Protein AF-A0A7X7F570-F1 (afdb_monomer)

Foldseek 3Di:
DDDDDDDDPVVVVVVVVVVVVVVVVVVLLVVQLVVLVVLLVLLVVLVVVVVPDDPPCSQVCCVVPPPDDPVSNVLSVLCNVCVVQCVVVDPDNSPDHSVNSSVSSDDDPPPPPPPVPLPPQPVVLLVQDDFDDQFKKKKFAAPVDPQKIWIWAADPVDGQWIKIKIWGPLVQLVHPPTDIDIDPDTGNDDSSNVSSVQVVVVHRGPDMDMDTHDPDDPPDDDRCNVVVVVVVVVVVPDDDPDDD

Mean predicted aligned error: 17.71 Å

Radius of gyration: 33.64 Å; Cα contacts (8 Å, |Δi|>4): 277; chains: 1; bounding box: 82×51×108 Å

Solvent-accessible surface area (backbone atoms only — not comparable to full-atom values): 14290 Å² total; per-residue (Å²): 140,86,84,81,83,79,88,68,68,73,63,55,51,55,53,51,49,52,51,49,52,55,49,54,52,49,52,51,31,51,51,31,26,50,54,37,52,50,38,26,53,51,8,49,53,50,51,55,55,52,72,74,42,59,90,89,43,51,66,64,48,40,73,76,74,41,99,63,52,76,69,53,52,52,49,22,30,48,47,34,74,44,37,67,61,53,57,71,78,35,101,53,62,40,77,35,44,63,69,52,49,51,55,73,68,46,71,77,72,71,73,80,69,82,69,64,87,66,67,89,51,59,60,70,59,19,67,62,46,70,86,88,43,76,64,33,21,40,35,29,30,33,89,90,44,69,54,43,43,37,37,39,36,47,34,85,91,43,82,75,19,27,35,49,37,38,38,33,41,50,92,37,32,82,42,97,79,23,51,72,52,65,54,95,61,65,40,75,68,50,44,59,55,48,36,43,60,32,47,77,71,75,44,72,57,76,42,71,50,74,43,74,44,66,94,65,77,91,82,69,93,69,61,54,45,71,54,48,55,57,49,55,51,56,66,70,64,61,73,79,85,79,77,133

Nearest PDB structures (foldseek):
  8rt1-assembly2_E  TM=3.722E-01  e=3.425E-01  Bluetongue virus 15
  8rt1-assembly3_I  TM=3.133E-01  e=7.374E-01  Bluetongue virus 15
  8rt1-assembly1_A  TM=3.638E-01  e=3.038E+00  Bluetongue virus 15
  7ohx-assembly1_B  TM=2.010E-01  e=4.592E+00  Saccharomyces cerevisiae S288C

pLDDT: mean 77.77, std 17.63, range [30.58, 97.81]

Structure (mmCIF, N/CA/C/O backbone):
data_AF-A0A7X7F570-F1
#
_entry.id   AF-A0A7X7F570-F1
#
loop_
_atom_site.group_PDB
_atom_site.id
_atom_site.type_symbol
_atom_site.label_atom_id
_atom_site.label_alt_id
_atom_site.label_comp_id
_atom_site.label_asym_id
_atom_site.label_entity_id
_atom_site.label_seq_id
_atom_site.pdbx_PDB_ins_code
_atom_site.Cartn_x
_atom_site.Cartn_y
_atom_site.Cartn_z
_atom_site.occupancy
_atom_site.B_iso_or_equiv
_atom_site.auth_seq_id
_atom_site.auth_comp_id
_atom_site.auth_asym_id
_atom_site.auth_atom_id
_atom_site.pdbx_PDB_model_num
ATOM 1 N N . MET A 1 1 ? -33.032 33.090 71.418 1.00 47.97 1 MET A N 1
ATOM 2 C CA . MET A 1 1 ? -33.047 31.892 70.561 1.00 47.97 1 MET A CA 1
ATOM 3 C C . MET A 1 1 ? -33.266 32.416 69.169 1.00 47.97 1 MET A C 1
ATOM 5 O O . MET A 1 1 ? -34.323 32.978 68.990 1.00 47.97 1 MET A O 1
ATOM 9 N N . ASP A 1 2 ? -32.264 32.353 68.297 1.00 45.22 2 ASP A N 1
ATOM 10 C CA . ASP A 1 2 ? -32.416 32.439 66.837 1.00 45.22 2 ASP A CA 1
ATOM 11 C C . ASP A 1 2 ? -31.060 32.053 66.237 1.00 45.22 2 ASP A C 1
ATOM 13 O O . ASP A 1 2 ? -30.105 32.827 66.241 1.00 45.22 2 ASP A O 1
ATOM 17 N N . CYS A 1 3 ? -30.944 30.784 65.843 1.00 40.53 3 CYS A N 1
ATOM 18 C CA . CYS A 1 3 ? -29.806 30.263 65.098 1.00 40.53 3 CYS A CA 1
ATOM 19 C C . CYS A 1 3 ? -30.262 30.135 63.645 1.00 40.53 3 CYS A C 1
ATOM 21 O O . CYS A 1 3 ? -31.028 29.238 63.298 1.00 40.53 3 CYS A O 1
ATOM 23 N N . THR A 1 4 ? -29.848 31.107 62.839 1.00 48.19 4 THR A N 1
ATOM 24 C CA . THR A 1 4 ? -30.173 31.228 61.420 1.00 48.19 4 THR A CA 1
ATOM 25 C C . THR A 1 4 ? -29.570 30.073 60.622 1.00 48.19 4 THR A C 1
ATOM 27 O O . THR A 1 4 ? -28.377 29.785 60.699 1.00 48.19 4 THR A O 1
ATOM 30 N N . THR A 1 5 ? -30.437 29.435 59.844 1.00 50.66 5 THR A N 1
ATOM 31 C CA . THR A 1 5 ? -30.194 28.390 58.846 1.00 50.66 5 THR A CA 1
ATOM 32 C C . THR A 1 5 ? -29.072 28.735 57.866 1.00 50.66 5 THR A C 1
ATOM 34 O O . THR A 1 5 ? -29.093 29.790 57.234 1.00 50.66 5 THR A O 1
ATOM 37 N N . ILE A 1 6 ? -28.128 27.803 57.707 1.00 53.56 6 ILE A N 1
ATOM 38 C CA . ILE A 1 6 ? -27.042 27.856 56.724 1.00 53.56 6 ILE A CA 1
ATOM 39 C C . ILE A 1 6 ? -27.554 27.372 55.354 1.00 53.56 6 ILE A C 1
ATOM 41 O O . ILE A 1 6 ? -28.222 26.347 55.230 1.00 53.56 6 ILE A O 1
ATOM 45 N N . THR A 1 7 ? -27.215 28.157 54.338 1.00 52.62 7 THR A N 1
ATOM 46 C CA . THR A 1 7 ? -27.476 28.065 52.896 1.00 52.62 7 THR A CA 1
ATOM 47 C C . THR A 1 7 ? -27.282 26.662 52.284 1.00 52.62 7 THR A C 1
ATOM 49 O O . THR A 1 7 ? -26.199 26.092 52.370 1.00 52.62 7 THR A O 1
ATOM 52 N N . THR A 1 8 ? -28.317 26.127 51.611 1.00 58.69 8 THR A N 1
ATOM 53 C CA . THR A 1 8 ? -28.373 24.777 50.975 1.00 58.69 8 THR A CA 1
ATOM 54 C C . THR A 1 8 ? -28.471 24.835 49.429 1.00 58.69 8 THR A C 1
ATOM 56 O O . THR A 1 8 ? -28.817 23.861 48.768 1.00 58.69 8 THR A O 1
ATOM 59 N N . GLU A 1 9 ? -28.168 25.973 48.798 1.00 56.78 9 GLU A N 1
ATOM 60 C CA . GLU A 1 9 ? -28.408 26.148 47.350 1.00 56.78 9 GLU A CA 1
ATOM 61 C C . GLU A 1 9 ? -27.269 25.603 46.460 1.00 56.78 9 GLU A C 1
ATOM 63 O O . GLU A 1 9 ? -27.543 25.026 45.413 1.00 56.78 9 GLU A O 1
ATOM 68 N N . GLY A 1 10 ? -26.003 25.652 46.897 1.00 57.22 10 GLY A N 1
ATOM 69 C CA . GLY A 1 10 ? -24.859 25.155 46.103 1.00 57.22 10 GLY A CA 1
ATOM 70 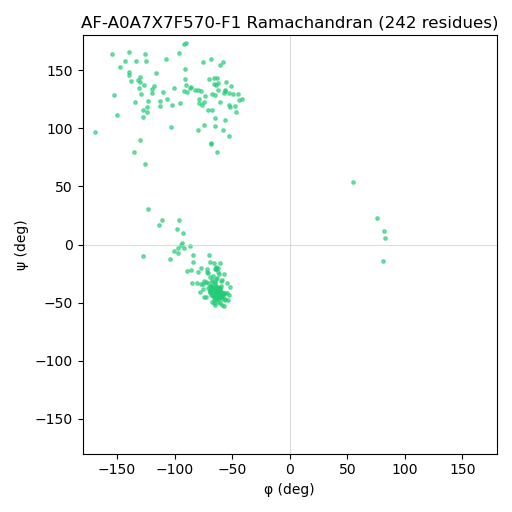C C . GLY A 1 10 ? -24.637 23.632 46.131 1.00 57.22 10 GLY A C 1
ATOM 71 O O . GLY A 1 10 ? -24.058 23.064 45.208 1.00 57.22 10 GLY A O 1
ATOM 72 N N . GLN A 1 11 ? -25.113 22.942 47.172 1.00 57.25 11 GLN A N 1
ATOM 73 C CA . GLN A 1 11 ? -24.951 21.486 47.319 1.00 57.25 11 GLN A CA 1
ATOM 74 C C . GLN A 1 11 ? -25.936 20.713 46.417 1.00 57.25 11 GLN A C 1
ATOM 76 O O . GLN A 1 11 ? -25.612 19.645 45.888 1.00 57.25 11 GLN A O 1
ATOM 81 N N . THR A 1 12 ? -27.140 21.265 46.230 1.00 62.62 12 THR A N 1
ATOM 82 C CA . THR A 1 12 ? -28.216 20.689 45.407 1.00 62.62 12 THR A CA 1
ATOM 83 C C . THR A 1 12 ? -27.871 20.736 43.916 1.00 62.62 12 THR A C 1
ATOM 85 O O . THR A 1 12 ? -28.149 19.781 43.190 1.00 62.62 12 THR A O 1
ATOM 88 N N . ASP A 1 13 ? -27.192 21.798 43.478 1.00 81.56 13 ASP A N 1
ATOM 89 C CA . ASP A 1 13 ? -26.752 21.990 42.092 1.00 81.56 13 ASP A CA 1
ATOM 90 C C . ASP A 1 13 ? -25.668 20.975 41.690 1.00 81.56 13 ASP A C 1
ATOM 92 O O . ASP A 1 13 ? -25.831 20.218 40.732 1.00 81.56 13 ASP A O 1
ATOM 96 N N . LEU A 1 14 ? -24.621 20.822 42.512 1.00 88.06 14 LEU A N 1
ATOM 97 C CA . LEU A 1 14 ? -23.568 19.827 42.269 1.00 88.06 14 LEU A CA 1
ATOM 98 C C . LEU A 1 14 ? -24.086 18.383 42.303 1.00 88.06 14 LEU A C 1
ATOM 100 O O . LEU A 1 14 ? -23.628 17.544 41.528 1.00 88.06 14 LEU A O 1
ATOM 104 N N . THR A 1 15 ? -25.047 18.078 43.178 1.00 87.31 15 THR A N 1
ATOM 105 C CA . THR A 1 15 ? -25.646 16.734 43.258 1.00 87.31 15 THR A CA 1
ATOM 106 C C . THR A 1 15 ? -26.506 16.433 42.028 1.00 87.31 15 THR A C 1
ATOM 108 O O . THR A 1 15 ? -26.452 15.325 41.487 1.00 87.31 15 THR A O 1
ATOM 111 N N . THR A 1 16 ? -27.261 17.424 41.547 1.00 89.19 16 THR A N 1
ATOM 112 C CA . THR A 1 16 ? -28.062 17.314 40.318 1.00 89.19 16 THR A CA 1
ATOM 113 C C . THR A 1 16 ? -27.154 17.127 39.106 1.00 89.19 16 THR A C 1
ATOM 115 O O . THR A 1 16 ? -27.326 16.167 38.352 1.00 89.19 16 THR A O 1
ATOM 118 N N . LEU A 1 17 ? -26.110 17.950 38.990 1.00 89.12 17 LEU A N 1
ATOM 119 C CA . LEU A 1 17 ? -25.115 17.852 37.928 1.00 89.12 17 LEU A CA 1
ATOM 120 C C . LEU A 1 17 ? -24.400 16.492 37.937 1.00 89.12 17 LEU A C 1
ATOM 122 O O . LEU A 1 17 ? -24.235 15.869 36.890 1.00 89.12 17 LEU A O 1
ATOM 126 N N . ALA A 1 18 ? -24.031 15.973 39.112 1.00 90.12 18 ALA A N 1
ATOM 127 C CA . ALA A 1 18 ? -23.433 14.645 39.233 1.00 90.12 18 ALA A CA 1
ATOM 128 C C . ALA A 1 18 ? -24.378 13.528 38.750 1.00 90.12 18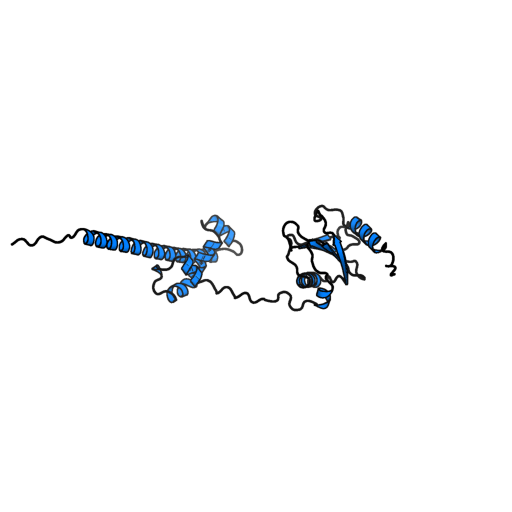 ALA A C 1
ATOM 130 O O . ALA A 1 18 ? -23.929 12.559 38.131 1.00 90.12 18 ALA A O 1
ATOM 131 N N . SER A 1 19 ? -25.684 13.644 39.003 1.00 90.50 19 SER A N 1
ATOM 132 C CA . SER A 1 19 ? -26.682 12.688 38.506 1.00 90.50 19 SER A CA 1
ATOM 133 C C . SER A 1 19 ? -26.770 12.706 36.976 1.00 90.50 19 SER A C 1
ATOM 135 O O . SER A 1 19 ? -26.746 11.646 36.341 1.00 90.50 19 SER A O 1
ATOM 137 N N . GLU A 1 20 ? -26.795 13.899 36.379 1.00 91.88 20 GLU A N 1
ATOM 138 C CA . GLU A 1 20 ? -26.833 14.077 34.926 1.00 91.88 20 GLU A CA 1
ATOM 139 C C . GLU A 1 20 ? -25.555 13.580 34.249 1.00 91.88 20 GLU A C 1
ATOM 141 O O . GLU A 1 20 ? -25.641 12.780 33.319 1.00 91.88 20 GLU A O 1
ATOM 146 N N . ILE A 1 21 ? -24.374 13.936 34.769 1.00 89.31 21 ILE A N 1
ATOM 147 C CA . ILE A 1 21 ? -23.081 13.434 34.274 1.00 89.31 21 ILE A CA 1
ATOM 148 C C . ILE A 1 21 ? -23.077 11.905 34.247 1.00 89.31 21 ILE A C 1
ATOM 150 O O . ILE A 1 21 ? -22.715 11.293 33.242 1.00 89.31 21 ILE A O 1
ATOM 154 N N . ASN A 1 22 ? -23.510 11.270 35.336 1.00 91.38 22 ASN A N 1
ATOM 155 C CA . ASN A 1 22 ? -23.541 9.814 35.417 1.00 91.38 22 ASN A CA 1
ATOM 156 C C . ASN A 1 22 ? -24.577 9.194 34.466 1.00 91.38 22 ASN A C 1
ATOM 158 O O . ASN A 1 22 ? -24.360 8.088 33.968 1.00 91.38 22 ASN A O 1
ATOM 162 N N . ARG A 1 23 ? -25.697 9.878 34.197 1.00 93.50 23 ARG A N 1
ATOM 163 C CA . ARG A 1 23 ? -26.687 9.449 33.197 1.00 93.50 23 ARG A CA 1
ATOM 164 C C . ARG A 1 23 ? -26.091 9.480 31.793 1.00 93.50 23 ARG A C 1
ATOM 166 O O . ARG A 1 23 ? -26.133 8.454 31.116 1.00 93.50 23 ARG A O 1
ATOM 173 N N . GLU A 1 24 ? -25.501 10.603 31.392 1.00 92.12 24 GLU A N 1
ATOM 174 C CA . GLU A 1 24 ? -24.891 10.751 30.066 1.00 92.12 24 GLU A CA 1
ATOM 175 C C . GLU A 1 24 ? -23.702 9.796 29.886 1.00 92.12 24 GLU A C 1
ATOM 177 O O . GLU A 1 24 ? -23.563 9.155 28.846 1.00 92.12 24 GLU A O 1
ATOM 182 N N . HIS A 1 25 ? -22.889 9.601 30.931 1.00 85.31 25 HIS A N 1
ATOM 183 C CA . HIS A 1 25 ? -21.792 8.632 30.918 1.00 85.31 25 HIS A CA 1
ATOM 184 C C . HIS A 1 25 ? -22.280 7.195 30.671 1.00 85.31 25 HIS A C 1
ATOM 186 O O . HIS A 1 25 ? -21.705 6.475 29.847 1.00 85.31 25 HIS A O 1
ATOM 192 N N . ARG A 1 26 ? -23.361 6.769 31.343 1.00 85.56 26 ARG A N 1
ATOM 193 C CA . ARG A 1 26 ? -23.972 5.450 31.108 1.00 85.56 26 ARG A CA 1
ATOM 194 C C . ARG A 1 26 ? -24.532 5.332 29.691 1.00 85.56 26 ARG A C 1
ATOM 196 O O . ARG A 1 26 ? -24.298 4.313 29.049 1.00 85.56 26 ARG A O 1
ATOM 203 N N . ALA A 1 27 ? -25.213 6.364 29.190 1.00 86.94 27 ALA A N 1
ATOM 204 C CA . ALA A 1 27 ? -25.768 6.372 27.836 1.00 86.94 27 ALA A CA 1
ATOM 205 C C . ALA A 1 27 ? -24.674 6.266 26.759 1.00 86.94 27 ALA A C 1
ATOM 207 O O . ALA A 1 27 ? -24.791 5.460 25.833 1.00 86.94 27 ALA A O 1
ATOM 208 N N . ALA A 1 28 ? -23.576 7.012 26.910 1.00 79.69 28 ALA A N 1
ATOM 209 C CA . ALA A 1 28 ? -22.422 6.930 26.017 1.00 79.69 28 ALA A CA 1
ATOM 210 C C . ALA A 1 28 ? -21.785 5.529 26.034 1.00 79.69 28 ALA A C 1
ATOM 212 O O . ALA A 1 28 ? -21.481 4.970 24.980 1.00 79.69 28 ALA A O 1
ATOM 213 N N . THR A 1 29 ? -21.642 4.943 27.226 1.00 81.19 29 THR A N 1
ATOM 214 C CA . THR A 1 29 ? -21.064 3.604 27.425 1.00 81.19 29 THR A CA 1
ATOM 215 C C . THR A 1 29 ? -21.932 2.506 26.798 1.00 81.19 29 THR A C 1
ATOM 217 O O . THR A 1 29 ? -21.418 1.633 26.099 1.00 81.19 29 THR A O 1
ATOM 220 N N . GLU A 1 30 ? -23.255 2.561 26.979 1.00 82.81 30 GLU A N 1
ATOM 221 C CA . GLU A 1 30 ? -24.177 1.581 26.387 1.00 82.81 30 GLU A CA 1
ATOM 222 C C . GLU A 1 30 ? -24.260 1.720 24.861 1.00 82.81 30 GLU A C 1
ATOM 224 O O . GLU A 1 30 ? -24.288 0.723 24.139 1.00 82.81 30 GLU A O 1
ATOM 229 N N . THR A 1 31 ? -24.230 2.954 24.350 1.00 85.25 31 THR A N 1
ATOM 230 C CA . THR A 1 31 ? -24.232 3.211 22.903 1.00 85.25 31 THR A CA 1
ATOM 231 C C . THR A 1 31 ? -22.960 2.675 22.246 1.00 85.25 31 THR A C 1
ATOM 233 O O . THR A 1 31 ? -23.033 2.030 21.200 1.00 85.25 31 THR A O 1
ATOM 236 N N . ALA A 1 32 ? -21.793 2.886 22.866 1.00 80.44 32 ALA A N 1
ATOM 237 C CA . ALA A 1 32 ? -20.524 2.351 22.375 1.00 80.44 32 ALA A CA 1
ATOM 238 C C . ALA A 1 32 ? -20.527 0.814 22.349 1.00 80.44 32 ALA A C 1
ATOM 240 O O . ALA A 1 32 ? -20.166 0.213 21.333 1.00 80.44 32 ALA A O 1
ATOM 241 N N . LYS A 1 33 ? -21.008 0.189 23.432 1.00 82.25 33 LYS A N 1
ATOM 242 C CA . LYS A 1 33 ? -21.185 -1.263 23.522 1.00 82.25 33 LYS A CA 1
ATOM 243 C C . LYS A 1 33 ? -22.089 -1.791 22.405 1.00 82.25 33 LYS A C 1
ATOM 245 O O . LYS A 1 33 ? -21.678 -2.675 21.657 1.00 82.25 33 LYS A O 1
ATOM 250 N N . SER A 1 34 ? -23.276 -1.204 22.258 1.00 87.56 34 SER A N 1
ATOM 251 C CA . SER A 1 34 ? -24.262 -1.595 21.245 1.00 87.56 34 SER A CA 1
ATOM 252 C C . SER A 1 34 ? -23.689 -1.462 19.834 1.00 87.56 34 SER A C 1
ATOM 254 O O . SER A 1 34 ? -23.815 -2.370 19.016 1.00 87.56 34 SER A O 1
ATOM 256 N N . ALA A 1 35 ? -22.984 -0.364 19.544 1.00 88.31 35 ALA A N 1
ATOM 257 C CA . ALA A 1 35 ? -22.340 -0.158 18.250 1.00 88.31 35 ALA A CA 1
ATOM 258 C C . ALA A 1 35 ? -21.302 -1.249 17.932 1.00 88.31 35 ALA A C 1
ATOM 260 O O . ALA A 1 35 ? -21.230 -1.728 16.798 1.00 88.31 35 ALA A O 1
ATOM 261 N N . LEU A 1 36 ? -20.510 -1.665 18.924 1.00 89.62 36 LEU A N 1
ATOM 262 C CA . LEU A 1 36 ? -19.513 -2.718 18.750 1.00 89.62 36 LEU A CA 1
ATOM 263 C C . LEU A 1 36 ? -20.154 -4.109 18.581 1.00 89.62 36 LEU A C 1
ATOM 265 O O . LEU A 1 36 ? -19.699 -4.896 17.750 1.00 89.62 36 LEU A O 1
ATOM 269 N N . GLU A 1 37 ? -21.242 -4.397 19.296 1.00 91.31 37 GLU A N 1
ATOM 270 C CA . GLU A 1 37 ? -22.036 -5.621 19.110 1.00 91.31 37 GLU A CA 1
ATOM 271 C C . GLU A 1 37 ? -22.689 -5.673 17.718 1.00 91.31 37 GLU A C 1
ATOM 273 O O . GLU A 1 37 ? -22.638 -6.707 17.048 1.00 91.31 37 GLU A O 1
ATOM 278 N N . HIS A 1 38 ? -23.216 -4.550 17.221 1.00 94.19 38 HIS A N 1
ATOM 279 C CA . HIS A 1 38 ? -23.719 -4.447 15.849 1.00 94.19 38 HIS A CA 1
ATOM 280 C C . HIS A 1 38 ? -22.614 -4.645 14.806 1.00 94.19 38 HIS A C 1
ATOM 282 O O . HIS A 1 38 ? -22.831 -5.342 13.814 1.00 94.19 38 HIS A O 1
ATOM 288 N N . ALA A 1 39 ? -21.419 -4.093 15.035 1.00 93.50 39 ALA A N 1
ATOM 289 C CA . ALA A 1 39 ? -20.266 -4.301 14.161 1.00 93.50 39 ALA A CA 1
ATOM 290 C C . ALA A 1 39 ? -19.875 -5.787 14.078 1.00 93.50 39 ALA A C 1
ATOM 292 O O . ALA A 1 39 ? -19.659 -6.309 12.982 1.00 93.50 39 ALA A O 1
ATOM 293 N N . ARG A 1 40 ? -19.846 -6.485 15.222 1.00 95.19 40 ARG A N 1
ATOM 294 C CA . ARG A 1 40 ? -19.638 -7.938 15.283 1.00 95.19 40 ARG A CA 1
ATOM 295 C C . ARG A 1 40 ? -20.719 -8.677 14.498 1.00 95.19 40 ARG A C 1
ATOM 297 O O . ARG A 1 40 ? -20.395 -9.479 13.628 1.00 95.19 40 ARG A O 1
ATOM 304 N N . ARG A 1 41 ? -21.997 -8.392 14.765 1.00 97.31 41 ARG A N 1
ATOM 305 C CA . ARG A 1 41 ? -23.111 -9.073 14.094 1.00 97.31 41 ARG A CA 1
ATOM 306 C C . ARG A 1 41 ? -23.084 -8.864 12.580 1.00 97.31 41 ARG A C 1
ATOM 308 O O . ARG A 1 41 ? -23.313 -9.805 11.828 1.00 97.31 41 ARG A O 1
ATOM 315 N N . CYS A 1 42 ? -22.759 -7.654 12.130 1.00 97.00 42 CYS A N 1
ATOM 316 C CA . CYS A 1 42 ? -22.564 -7.359 10.714 1.00 97.00 42 CYS A CA 1
ATOM 317 C C . CYS A 1 42 ? -21.433 -8.212 10.119 1.00 97.00 42 CYS A C 1
ATOM 319 O O . CYS A 1 42 ? -21.602 -8.798 9.055 1.00 97.00 42 CYS A O 1
ATOM 321 N N . GLY A 1 43 ? -20.309 -8.353 10.826 1.00 97.19 43 GLY A N 1
ATOM 322 C CA . GLY A 1 43 ? -19.194 -9.201 10.404 1.00 97.19 43 GLY A CA 1
ATOM 323 C C . GLY A 1 43 ? -19.536 -10.688 10.282 1.00 97.19 43 GLY A C 1
ATOM 324 O O . GLY A 1 43 ? -19.091 -11.330 9.330 1.00 97.19 43 GLY A O 1
ATOM 325 N N . GLU A 1 44 ? -20.344 -11.225 11.202 1.00 97.38 44 GLU A N 1
ATOM 326 C CA . GLU A 1 44 ? -20.862 -12.602 11.132 1.00 97.38 44 GLU A CA 1
ATOM 327 C C . GLU A 1 44 ? -21.701 -12.799 9.858 1.00 97.38 44 GLU A C 1
ATOM 329 O O . GLU A 1 44 ? -21.422 -13.699 9.066 1.00 97.38 44 GLU A O 1
ATOM 334 N N . LEU A 1 45 ? -22.659 -11.898 9.608 1.00 97.81 45 LEU A N 1
ATOM 335 C CA . LEU A 1 45 ? -23.537 -11.945 8.432 1.00 97.81 45 LEU A CA 1
ATOM 336 C C . LEU A 1 45 ? -22.767 -11.766 7.115 1.00 97.81 45 LEU A C 1
ATOM 338 O O . LEU A 1 45 ? -23.035 -12.455 6.135 1.00 97.81 45 LEU A O 1
ATOM 342 N N . LEU A 1 46 ? -21.777 -10.870 7.086 1.00 97.19 46 LEU A N 1
ATOM 343 C CA . LEU A 1 46 ? -20.904 -10.677 5.925 1.00 97.19 46 LEU A CA 1
ATOM 344 C C . LEU A 1 46 ? -20.059 -11.924 5.634 1.00 97.19 46 LEU A C 1
ATOM 346 O O . LEU A 1 46 ? -19.807 -12.236 4.472 1.00 97.19 46 LEU A O 1
ATOM 350 N N . SER A 1 47 ? -19.628 -12.643 6.672 1.00 96.38 47 SER A N 1
ATOM 351 C CA . SER A 1 47 ? -18.868 -13.888 6.518 1.00 96.38 47 SER A CA 1
ATOM 352 C C . SER A 1 47 ? -19.734 -15.011 5.954 1.00 96.38 47 SER A C 1
ATOM 354 O O . SER A 1 47 ? -19.295 -15.719 5.048 1.00 96.38 47 SER A O 1
ATOM 356 N N . GLU A 1 48 ? -20.978 -15.122 6.421 1.00 95.75 48 GLU A N 1
ATOM 357 C CA . GLU A 1 48 ? -21.974 -16.052 5.882 1.00 95.75 48 GLU A CA 1
ATOM 358 C C . GLU A 1 48 ? -22.291 -15.744 4.409 1.00 95.75 48 GLU A C 1
ATOM 360 O O . GLU A 1 48 ? -22.167 -16.620 3.551 1.00 95.75 48 GLU A O 1
ATOM 365 N N . ALA A 1 49 ? -22.585 -14.479 4.086 1.00 94.81 49 ALA A N 1
ATOM 366 C CA . ALA A 1 49 ? -22.847 -14.041 2.714 1.00 94.81 49 ALA A CA 1
ATOM 367 C C . ALA A 1 49 ? -21.660 -14.324 1.777 1.00 94.81 49 ALA A C 1
ATOM 369 O O . ALA A 1 49 ? -21.843 -14.808 0.658 1.00 94.81 49 ALA A O 1
ATOM 370 N N . LYS A 1 50 ? -20.426 -14.082 2.243 1.00 94.19 50 LYS A N 1
ATOM 371 C CA . LYS A 1 50 ? -19.213 -14.382 1.473 1.00 94.19 50 LYS A CA 1
ATOM 372 C C . LYS A 1 50 ? -19.049 -15.878 1.210 1.00 94.19 50 LYS A C 1
ATOM 374 O O . LYS A 1 50 ? -18.606 -16.238 0.123 1.00 94.19 50 LYS A O 1
ATOM 379 N N . GLY A 1 51 ? -19.410 -16.734 2.168 1.00 92.06 51 GLY A N 1
ATOM 380 C CA . GLY A 1 51 ? -19.376 -18.191 2.010 1.00 92.06 51 GLY A CA 1
ATOM 381 C C . GLY A 1 51 ? -20.326 -18.714 0.927 1.00 92.06 51 GLY A C 1
ATOM 382 O O . GLY A 1 51 ? -20.025 -19.719 0.290 1.00 92.06 51 GLY A O 1
ATOM 383 N N . GLY A 1 52 ? -21.433 -18.009 0.675 1.00 89.75 52 GLY A N 1
ATOM 384 C CA . GLY A 1 52 ? -22.378 -18.324 -0.402 1.00 89.75 52 GLY A CA 1
ATOM 385 C C . GLY A 1 52 ? -22.003 -17.765 -1.781 1.00 89.75 52 GLY A C 1
ATOM 386 O O . GLY A 1 52 ? -22.645 -18.109 -2.772 1.00 89.75 52 GLY A O 1
ATOM 387 N N . CYS A 1 53 ? -20.987 -16.901 -1.876 1.00 91.56 53 CYS A N 1
ATOM 388 C CA . CYS A 1 53 ? -20.602 -16.267 -3.136 1.00 91.56 53 CYS A CA 1
ATOM 389 C C . CYS A 1 53 ? -19.634 -17.142 -3.959 1.00 91.56 53 CYS A C 1
ATOM 391 O O . CYS A 1 53 ? -18.632 -17.619 -3.419 1.00 91.56 53 CYS A O 1
ATOM 393 N N . PRO A 1 54 ? -19.837 -17.276 -5.286 1.00 89.75 54 PRO A N 1
ATOM 394 C CA . PRO A 1 54 ? -18.844 -17.864 -6.182 1.00 89.75 54 PRO A CA 1
ATOM 395 C C . PRO A 1 54 ? -17.505 -17.117 -6.151 1.00 89.75 54 PRO A C 1
ATOM 397 O O . PRO A 1 54 ? -17.436 -15.920 -5.845 1.00 89.75 54 PRO A O 1
ATOM 400 N N . HIS A 1 55 ? -16.426 -17.809 -6.528 1.00 82.75 55 HIS A N 1
ATOM 401 C CA . HIS A 1 55 ? -15.107 -17.188 -6.617 1.00 82.75 55 HIS A CA 1
ATOM 402 C C . HIS A 1 55 ? -15.136 -15.975 -7.564 1.00 82.75 55 HIS A C 1
ATOM 404 O O . HIS A 1 55 ? -15.699 -16.039 -8.652 1.00 82.75 55 HIS A O 1
ATOM 410 N N . GLY A 1 56 ? -14.562 -14.851 -7.128 1.00 88.44 56 GLY A N 1
ATOM 411 C CA . GLY A 1 56 ? -14.552 -13.591 -7.883 1.00 88.44 56 GLY A CA 1
ATOM 412 C C . GLY A 1 56 ? -15.832 -12.743 -7.797 1.00 88.44 56 GLY A C 1
ATOM 413 O O . GLY A 1 56 ? -15.770 -11.556 -8.101 1.00 88.44 56 GLY A O 1
ATOM 414 N N . ALA A 1 57 ? -16.962 -13.278 -7.317 1.00 91.88 57 ALA A N 1
ATOM 415 C CA . ALA A 1 57 ? -18.238 -12.546 -7.286 1.00 91.88 57 ALA A CA 1
ATOM 416 C C . ALA A 1 57 ? -18.420 -11.633 -6.055 1.00 91.88 57 ALA A C 1
ATOM 418 O O . ALA A 1 57 ? -19.285 -10.759 -6.047 1.00 91.88 57 ALA A O 1
ATOM 419 N N . TRP A 1 58 ? -17.602 -11.811 -5.013 1.00 93.62 58 TRP A N 1
ATOM 420 C CA . TRP A 1 58 ? -17.779 -11.140 -3.718 1.00 93.62 58 TRP A CA 1
ATOM 421 C C . TRP A 1 58 ? -17.780 -9.605 -3.791 1.00 93.62 58 TRP A C 1
ATOM 423 O O . TRP A 1 58 ? -18.592 -8.960 -3.134 1.00 93.62 58 TRP A O 1
ATOM 433 N N . LEU A 1 59 ? -16.881 -9.005 -4.581 1.00 92.62 59 LEU A N 1
ATOM 434 C CA . LEU A 1 59 ? -16.779 -7.541 -4.657 1.00 92.62 59 LEU A CA 1
ATOM 435 C C . LEU A 1 59 ? -18.002 -6.914 -5.334 1.00 92.62 59 LEU A C 1
ATOM 437 O O . LEU A 1 59 ? -18.541 -5.944 -4.811 1.00 92.62 59 LEU A O 1
ATOM 441 N N . ALA A 1 60 ? -18.471 -7.508 -6.434 1.00 91.12 60 ALA A N 1
ATOM 442 C CA . ALA A 1 60 ? -19.681 -7.060 -7.122 1.00 91.12 60 ALA A CA 1
ATOM 443 C C . ALA A 1 60 ? -20.931 -7.230 -6.241 1.00 91.12 60 ALA A C 1
ATOM 445 O O . ALA A 1 60 ? -21.811 -6.369 -6.220 1.00 91.12 60 ALA A O 1
ATOM 446 N N . TRP A 1 61 ? -20.989 -8.319 -5.463 1.00 95.50 61 TRP A N 1
ATOM 447 C CA . TRP A 1 61 ? -22.066 -8.534 -4.500 1.00 95.50 61 TRP A CA 1
ATOM 448 C C . TRP A 1 61 ? -22.077 -7.457 -3.410 1.00 95.50 61 TRP A C 1
ATOM 450 O O . TRP A 1 61 ? -23.137 -6.901 -3.131 1.00 95.50 61 TRP A O 1
ATOM 460 N N . LEU A 1 62 ? -20.916 -7.122 -2.833 1.00 95.00 62 LEU A N 1
ATOM 461 C CA . LEU A 1 62 ? -20.809 -6.065 -1.822 1.00 95.00 62 LEU A CA 1
ATOM 462 C C . LEU A 1 62 ? -21.291 -4.716 -2.351 1.00 95.00 62 LEU A C 1
ATOM 464 O O . LEU A 1 62 ? -22.077 -4.061 -1.681 1.00 95.00 62 LEU A O 1
ATOM 468 N N . GLU A 1 63 ? -20.857 -4.327 -3.548 1.00 91.38 63 GLU A N 1
ATOM 469 C CA . GLU A 1 63 ? -21.248 -3.053 -4.163 1.00 91.38 63 GLU A CA 1
ATOM 470 C C . GLU A 1 63 ? -22.767 -2.935 -4.362 1.00 91.38 63 GLU A C 1
ATOM 472 O O . GLU A 1 63 ? -23.324 -1.847 -4.255 1.00 91.38 63 GLU A O 1
ATOM 477 N N . SER A 1 64 ? -23.444 -4.062 -4.590 1.00 94.12 64 SER A N 1
ATOM 478 C CA . SER A 1 64 ? -24.892 -4.093 -4.815 1.00 94.12 64 SER A CA 1
ATOM 479 C C . SER A 1 64 ? -25.725 -4.249 -3.534 1.00 94.12 64 SER A C 1
ATOM 481 O O . SER A 1 64 ? -26.908 -3.922 -3.551 1.00 94.12 64 SER A O 1
ATOM 483 N N . ASN A 1 65 ? -25.157 -4.786 -2.444 1.00 94.50 65 ASN A N 1
ATOM 484 C CA . ASN A 1 65 ? -25.930 -5.246 -1.275 1.00 94.50 65 ASN A CA 1
ATOM 485 C C . ASN A 1 65 ? -25.462 -4.679 0.074 1.00 94.50 65 ASN A C 1
ATOM 487 O O . ASN A 1 65 ? -26.136 -4.883 1.083 1.00 94.50 65 ASN A O 1
ATOM 491 N N . PHE A 1 66 ? -24.316 -3.999 0.133 1.00 95.88 66 PHE A N 1
ATOM 492 C CA . PHE A 1 66 ? -23.772 -3.440 1.366 1.00 95.88 66 PHE A CA 1
ATOM 493 C C . PHE A 1 66 ? -23.557 -1.934 1.221 1.00 95.88 66 PHE A C 1
ATOM 495 O O . PHE A 1 66 ? -22.813 -1.480 0.362 1.00 95.88 66 PHE A O 1
ATOM 502 N N . GLU A 1 67 ? -24.171 -1.153 2.109 1.00 95.31 67 GLU A N 1
ATOM 503 C CA . GLU A 1 67 ? -24.086 0.317 2.094 1.00 95.31 67 GLU A CA 1
ATOM 504 C C . GLU A 1 67 ? -22.689 0.850 2.466 1.00 95.31 67 GLU A C 1
ATOM 506 O O . GLU A 1 67 ? -22.375 2.023 2.264 1.00 95.31 67 GLU A O 1
ATOM 511 N N . GLY A 1 68 ? -21.839 -0.001 3.045 1.00 91.75 68 GLY A N 1
ATOM 512 C CA . GLY A 1 68 ? -20.478 0.351 3.418 1.00 91.75 68 GLY A CA 1
ATOM 513 C C . GLY A 1 68 ? -19.447 0.045 2.331 1.00 91.75 68 GLY A C 1
ATOM 514 O O . GLY A 1 68 ? -19.691 -0.624 1.334 1.00 91.75 68 GLY A O 1
ATOM 515 N N . THR A 1 69 ? -18.213 0.492 2.563 1.00 92.62 69 THR A N 1
ATOM 516 C CA . THR A 1 69 ? -17.101 0.187 1.650 1.00 92.62 69 THR A CA 1
ATOM 517 C C . THR A 1 69 ? -16.612 -1.259 1.811 1.00 92.62 69 THR A C 1
ATOM 519 O O . THR A 1 69 ? -16.698 -1.816 2.912 1.00 92.62 69 THR A O 1
ATOM 522 N N . PRO A 1 70 ? -15.957 -1.849 0.791 1.00 91.31 70 PRO A N 1
ATOM 523 C CA . PRO A 1 70 ? -15.314 -3.159 0.924 1.00 91.31 70 PRO A CA 1
ATOM 524 C C . PRO A 1 70 ? -14.322 -3.230 2.093 1.00 91.31 70 PRO A C 1
ATOM 526 O O . PRO A 1 70 ? -14.192 -4.258 2.757 1.00 91.31 70 PRO A O 1
ATOM 529 N N . ARG A 1 71 ? -13.643 -2.115 2.388 1.00 91.50 71 ARG A N 1
ATOM 530 C CA . ARG A 1 71 ? -12.728 -2.001 3.528 1.00 91.50 71 ARG A CA 1
ATOM 531 C C . ARG A 1 71 ? -13.465 -2.080 4.865 1.00 91.50 71 ARG A C 1
ATOM 533 O O . ARG A 1 71 ? -12.965 -2.723 5.783 1.00 91.50 71 ARG A O 1
ATOM 540 N N . LEU A 1 72 ? -14.631 -1.446 4.977 1.00 92.25 72 LEU A N 1
ATOM 541 C CA . LEU A 1 72 ? -15.452 -1.506 6.185 1.00 92.25 72 LEU A CA 1
ATOM 542 C C . LEU A 1 72 ? -16.030 -2.912 6.395 1.00 92.25 72 LEU A C 1
ATOM 544 O O . LEU A 1 72 ? -15.976 -3.424 7.510 1.00 92.25 72 LEU A O 1
ATOM 548 N N . ALA A 1 73 ? -16.476 -3.578 5.324 1.00 93.00 73 ALA A N 1
ATOM 549 C CA . ALA A 1 73 ? -16.926 -4.969 5.389 1.00 93.00 73 ALA A CA 1
ATOM 550 C C . ALA A 1 73 ? -15.829 -5.886 5.961 1.00 93.00 73 ALA A C 1
ATOM 552 O O . ALA A 1 73 ? -16.061 -6.630 6.911 1.00 93.00 73 ALA A O 1
ATOM 553 N N . GLN A 1 74 ? -14.595 -5.763 5.457 1.00 93.19 74 GLN A N 1
ATOM 554 C CA . GLN A 1 74 ? -13.442 -6.507 5.981 1.00 93.19 74 GLN A CA 1
ATOM 555 C C . GLN A 1 74 ? -13.158 -6.204 7.460 1.00 93.19 74 GLN A C 1
ATOM 557 O O . GLN A 1 74 ? -12.763 -7.097 8.206 1.00 93.19 74 GLN A O 1
ATOM 562 N N . GLN A 1 75 ? -13.338 -4.953 7.891 1.00 94.31 75 GLN A N 1
ATOM 563 C CA . GLN A 1 75 ? -13.165 -4.556 9.289 1.00 94.31 75 GLN A CA 1
ATOM 564 C C . GLN A 1 75 ? -14.218 -5.195 10.200 1.00 94.31 75 GLN A C 1
ATOM 566 O O . GLN A 1 75 ? -13.851 -5.728 11.244 1.00 94.31 75 GLN A O 1
ATOM 571 N N . TYR A 1 76 ? -15.492 -5.201 9.800 1.00 96.38 76 TYR A N 1
ATOM 572 C CA . TYR A 1 76 ? -16.549 -5.889 10.546 1.00 96.38 76 TYR A CA 1
ATOM 573 C C . TYR A 1 76 ? -16.308 -7.392 10.625 1.00 96.38 76 TYR A C 1
ATOM 575 O O . TYR A 1 76 ? -16.336 -7.953 11.719 1.00 96.38 76 TYR A O 1
ATOM 583 N N . MET A 1 77 ? -15.979 -8.034 9.502 1.00 95.62 77 MET A N 1
ATOM 584 C CA . 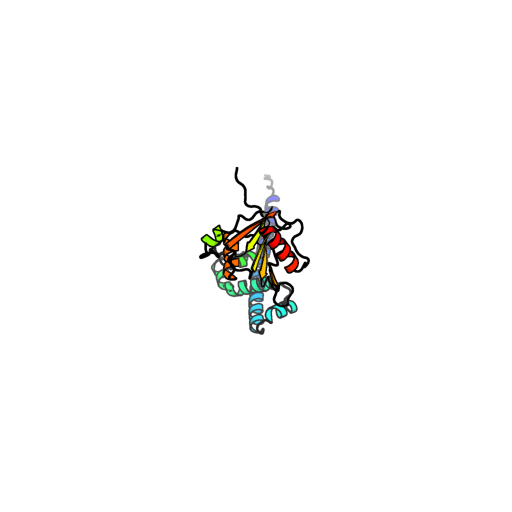MET A 1 77 ? -15.639 -9.460 9.477 1.00 95.62 77 MET A CA 1
ATOM 585 C C . MET A 1 77 ? -14.471 -9.783 10.417 1.00 95.62 77 MET A C 1
ATOM 587 O O . MET A 1 77 ? -14.542 -10.755 11.158 1.00 95.62 77 MET A O 1
ATOM 591 N N . ARG A 1 78 ? -13.428 -8.941 10.459 1.00 94.00 78 ARG A N 1
ATOM 592 C CA . ARG A 1 78 ? -12.303 -9.112 11.395 1.00 94.00 78 ARG A CA 1
ATOM 593 C C . ARG A 1 78 ? -12.730 -8.993 12.857 1.00 94.00 78 ARG A C 1
ATOM 595 O O . ARG A 1 78 ? -12.250 -9.759 13.683 1.00 94.00 78 ARG A O 1
ATOM 602 N N . VAL A 1 79 ? -13.593 -8.029 13.185 1.00 93.06 79 VAL A N 1
ATOM 603 C CA . VAL A 1 79 ? -14.118 -7.871 14.552 1.00 93.06 79 VAL A CA 1
ATOM 604 C C . VAL A 1 79 ? -14.924 -9.098 14.971 1.00 93.06 79 VAL A C 1
ATOM 606 O O . VAL A 1 79 ? -14.795 -9.530 16.112 1.00 93.06 79 VAL A O 1
ATOM 609 N N . ALA A 1 80 ? -15.717 -9.673 14.065 1.00 95.06 80 ALA A N 1
ATOM 610 C CA . ALA A 1 80 ? -16.453 -10.906 14.325 1.00 95.06 80 ALA A CA 1
ATOM 611 C C . ALA A 1 80 ? -15.520 -12.109 14.534 1.00 95.06 80 ALA A C 1
ATOM 613 O O . ALA A 1 80 ? -15.634 -12.806 15.538 1.00 95.06 80 ALA A O 1
ATOM 614 N N . ASP A 1 81 ? -14.571 -12.306 13.619 1.00 93.31 81 ASP A N 1
ATOM 615 C CA . ASP A 1 81 ? -13.608 -13.411 13.638 1.00 93.31 81 ASP A CA 1
ATOM 616 C C . ASP A 1 81 ? -12.733 -13.398 14.903 1.00 93.31 81 ASP A C 1
ATOM 618 O O . ASP A 1 81 ? -12.596 -14.403 15.598 1.00 93.31 81 ASP A O 1
ATOM 622 N N . ARG A 1 82 ? -12.220 -12.220 15.275 1.00 92.19 82 ARG A N 1
ATOM 623 C CA . ARG A 1 82 ? -11.350 -12.030 16.447 1.00 92.19 82 ARG A CA 1
ATOM 624 C C . ARG A 1 82 ? -12.095 -11.559 17.696 1.00 92.19 82 ARG A C 1
ATOM 626 O O . ARG A 1 82 ? -11.491 -11.008 18.618 1.00 92.19 82 ARG A O 1
ATOM 633 N N . TRP A 1 83 ? -13.408 -11.776 17.764 1.00 91.12 83 TRP A N 1
ATOM 634 C CA . TRP A 1 83 ? -14.211 -11.395 18.927 1.00 91.12 83 TRP A CA 1
ATOM 635 C C . TRP A 1 83 ? -13.693 -11.969 20.261 1.00 91.12 83 TRP A C 1
ATOM 637 O O . TRP A 1 83 ? -13.634 -11.213 21.237 1.00 91.12 83 TRP A O 1
ATOM 647 N N . PRO A 1 84 ? -13.244 -13.243 20.336 1.00 87.06 84 PRO A N 1
ATOM 648 C CA . PRO A 1 84 ? -12.679 -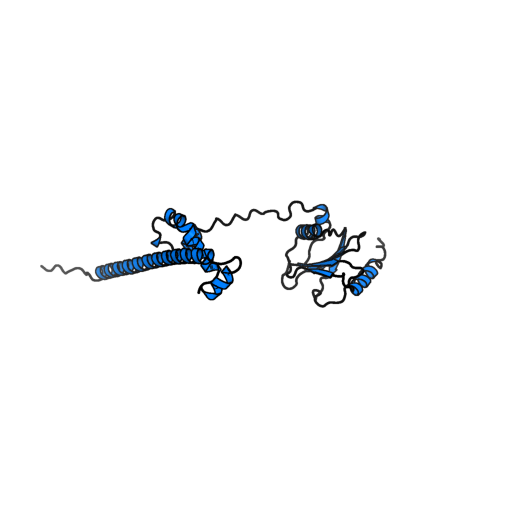13.788 21.570 1.00 87.06 84 PRO A CA 1
ATOM 649 C C . PRO A 1 84 ? -11.495 -12.965 22.099 1.00 87.06 84 PRO A C 1
ATOM 651 O O . PRO A 1 84 ? -11.445 -12.665 23.291 1.00 87.06 84 PRO A O 1
ATOM 654 N N . GLU A 1 85 ? -10.596 -12.510 21.219 1.00 85.12 85 GLU A N 1
ATOM 655 C CA . GLU A 1 85 ? -9.429 -11.691 21.582 1.00 85.12 85 GLU A CA 1
ATOM 656 C C . GLU A 1 85 ? -9.830 -10.315 22.132 1.00 85.12 85 GLU A C 1
ATOM 658 O O . GLU A 1 85 ? -9.235 -9.830 23.098 1.00 85.12 85 GLU A O 1
ATOM 663 N N . ILE A 1 86 ? -10.861 -9.696 21.547 1.00 82.81 86 ILE A N 1
ATOM 664 C CA . ILE A 1 86 ? -11.398 -8.402 21.993 1.00 82.81 86 ILE A CA 1
ATOM 665 C C . ILE A 1 86 ? -11.972 -8.527 23.411 1.00 82.81 86 ILE A C 1
ATOM 667 O O . ILE A 1 86 ? -11.709 -7.679 24.269 1.00 82.81 86 ILE A O 1
ATOM 671 N N . THR A 1 87 ? -12.728 -9.601 23.667 1.00 81.75 87 THR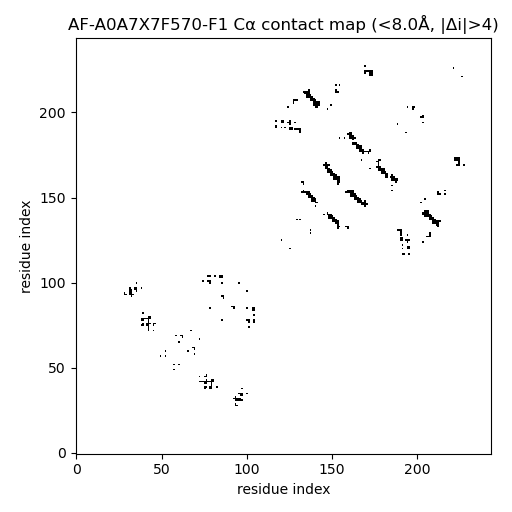 A N 1
ATOM 672 C CA . THR A 1 87 ? -13.346 -9.854 24.978 1.00 81.75 87 THR A CA 1
ATOM 673 C C . THR A 1 87 ? -12.348 -10.288 26.051 1.00 81.75 87 THR A C 1
ATOM 675 O O . THR A 1 87 ? -12.527 -9.937 27.213 1.00 81.75 87 THR A O 1
ATOM 678 N N . ALA A 1 88 ? -11.280 -11.002 25.684 1.00 76.31 88 ALA A N 1
ATOM 679 C CA . ALA A 1 88 ? -10.279 -11.491 26.631 1.00 76.31 88 ALA A CA 1
ATOM 680 C C . ALA A 1 88 ? -9.334 -10.386 27.135 1.00 76.31 88 ALA A C 1
ATOM 682 O O . ALA A 1 88 ? -8.920 -10.404 28.293 1.00 76.31 88 ALA A O 1
ATOM 683 N N . ASN A 1 89 ? -9.004 -9.407 26.286 1.00 62.62 89 ASN A N 1
ATOM 684 C CA . ASN A 1 89 ? -8.045 -8.346 26.615 1.00 62.62 89 ASN A CA 1
ATOM 685 C C . ASN A 1 89 ? -8.659 -7.137 27.339 1.00 62.62 89 ASN A C 1
ATOM 687 O O . ASN A 1 89 ? -7.935 -6.207 27.696 1.00 62.62 89 ASN A O 1
ATOM 691 N N . THR A 1 90 ? -9.975 -7.131 27.577 1.00 60.31 90 THR A N 1
ATOM 692 C CA . THR A 1 90 ? -10.671 -5.937 28.068 1.00 60.31 90 THR A CA 1
ATOM 693 C C . THR A 1 90 ? -11.630 -6.263 29.202 1.00 60.31 90 THR A C 1
ATOM 695 O O . THR A 1 90 ? -12.571 -7.027 29.027 1.00 60.31 90 THR A O 1
ATOM 698 N N . LYS A 1 91 ? -11.442 -5.623 30.367 1.00 59.69 91 LYS A N 1
ATOM 699 C CA . LYS A 1 91 ? -12.304 -5.826 31.549 1.00 59.69 91 LYS A CA 1
ATOM 700 C C . LYS A 1 91 ? -13.773 -5.446 31.301 1.00 59.69 91 LYS A C 1
ATOM 702 O O . LYS A 1 91 ? -14.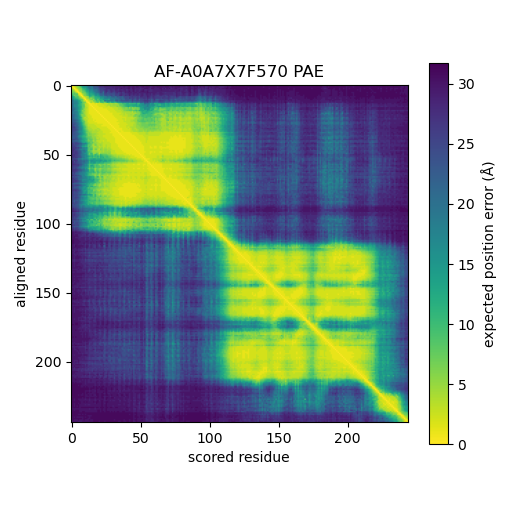644 -6.007 31.951 1.00 59.69 91 LYS A O 1
ATOM 707 N N . HIS A 1 92 ? -14.047 -4.547 30.348 1.00 62.59 92 HIS A N 1
ATOM 708 C CA . HIS A 1 92 ? -15.398 -4.189 29.904 1.00 62.59 92 HIS A CA 1
ATOM 709 C C . HIS A 1 92 ? -15.406 -3.774 28.422 1.00 62.59 92 HIS A C 1
ATOM 711 O O . HIS A 1 92 ? -14.908 -2.709 28.064 1.00 62.59 92 HIS A O 1
ATOM 717 N N . VAL A 1 93 ? -16.025 -4.590 27.564 1.00 61.38 93 VAL A N 1
ATOM 718 C CA . VAL A 1 93 ? -16.215 -4.315 26.121 1.00 61.38 93 VAL A CA 1
ATOM 719 C C . VAL A 1 93 ? -16.954 -2.991 25.877 1.00 61.38 93 VAL A C 1
ATOM 721 O O . VAL A 1 93 ? -16.753 -2.344 24.856 1.00 61.38 93 VAL A O 1
ATOM 724 N N . SER A 1 94 ? -17.753 -2.539 26.845 1.00 62.00 94 SER A N 1
ATOM 725 C CA . SER A 1 94 ? -18.506 -1.285 26.789 1.00 62.00 94 SER A CA 1
ATOM 726 C C . SER A 1 94 ? -17.652 -0.015 26.777 1.00 62.00 94 SER A C 1
ATOM 728 O O . SER A 1 94 ? -18.158 1.049 26.438 1.00 62.00 94 SER A O 1
ATOM 730 N N . HIS A 1 95 ? -16.367 -0.105 27.130 1.00 66.50 95 HIS A N 1
ATOM 731 C CA . HIS A 1 95 ? -15.434 1.020 27.019 1.00 66.50 95 HIS A CA 1
ATOM 732 C C . HIS A 1 95 ? -14.645 1.021 25.706 1.00 66.50 95 HIS A C 1
ATOM 734 O O . HIS A 1 95 ? -13.834 1.918 25.506 1.00 66.50 95 HIS A O 1
ATOM 740 N N . LEU A 1 96 ? -14.865 0.043 24.819 1.00 76.62 96 LEU A N 1
ATOM 741 C CA . LEU A 1 96 ? -14.205 0.002 23.520 1.00 76.62 96 LEU A CA 1
ATOM 742 C C . LEU A 1 96 ? -15.084 0.628 22.449 1.00 76.62 96 LEU A C 1
ATOM 744 O O . LEU A 1 96 ? -16.168 0.148 22.123 1.00 76.62 96 LEU A O 1
ATOM 748 N N . SER A 1 97 ? -14.548 1.652 21.808 1.00 80.50 97 SER A N 1
ATOM 749 C CA . SER A 1 97 ? -15.009 2.075 20.499 1.00 80.50 97 SER A CA 1
ATOM 750 C C . SER A 1 97 ? -14.663 1.031 19.432 1.00 80.50 97 SER A C 1
ATOM 752 O O . SER A 1 97 ? -13.707 0.256 19.545 1.00 80.50 97 SER A O 1
ATOM 754 N N . PHE A 1 98 ? -15.381 1.081 18.308 1.00 81.06 98 PHE A N 1
ATOM 755 C CA . PHE A 1 98 ? -15.062 0.280 17.124 1.00 81.06 98 PHE A CA 1
ATOM 756 C C . PHE A 1 98 ? -13.596 0.434 16.673 1.00 81.06 98 PHE A C 1
ATOM 758 O O . PHE A 1 98 ? -12.956 -0.537 16.273 1.00 81.06 98 PHE A O 1
ATOM 765 N N . ARG A 1 99 ? -13.019 1.639 16.787 1.00 81.62 99 ARG A N 1
ATOM 766 C CA . ARG A 1 99 ? -11.607 1.886 16.443 1.00 81.62 99 ARG A CA 1
ATOM 767 C C . ARG A 1 99 ? -10.638 1.186 17.393 1.00 81.62 99 ARG A C 1
ATOM 769 O O . ARG A 1 99 ? -9.612 0.688 16.937 1.00 81.62 99 ARG A O 1
ATOM 776 N N . GLU A 1 100 ? -10.944 1.144 18.685 1.00 81.88 100 GLU A N 1
ATOM 777 C CA . GLU A 1 100 ? -10.115 0.447 19.675 1.00 81.88 100 GLU A CA 1
ATOM 778 C C . GLU A 1 100 ? -10.188 -1.067 19.486 1.00 81.88 100 GLU A C 1
ATOM 780 O O . GLU A 1 100 ? -9.149 -1.724 19.479 1.00 81.88 100 GLU A O 1
ATOM 785 N N . ALA A 1 101 ? -11.375 -1.608 19.197 1.00 79.88 101 ALA A N 1
ATOM 786 C CA . ALA A 1 101 ? -11.536 -3.013 18.822 1.00 79.88 101 ALA A CA 1
ATOM 787 C C . ALA A 1 101 ? -10.710 -3.382 17.572 1.00 79.88 101 ALA A C 1
ATOM 789 O O . ALA A 1 101 ? -10.026 -4.408 17.542 1.00 79.88 101 ALA A O 1
ATOM 790 N N . LEU A 1 102 ? -10.683 -2.515 16.554 1.00 82.38 102 LEU A N 1
ATOM 791 C CA . LEU A 1 102 ? -9.820 -2.705 15.381 1.00 82.38 102 LEU A CA 1
ATOM 792 C C . LEU A 1 102 ? -8.326 -2.651 15.710 1.00 82.38 102 LEU A C 1
ATOM 794 O O . LEU A 1 102 ? -7.530 -3.283 15.021 1.00 82.38 102 LEU A O 1
ATOM 798 N N . ARG A 1 103 ? -7.935 -1.895 16.738 1.00 83.38 103 ARG A N 1
ATOM 799 C CA . ARG A 1 103 ? -6.541 -1.798 17.177 1.00 83.38 103 ARG A CA 1
ATOM 800 C C . ARG A 1 103 ? -6.100 -3.046 17.936 1.00 83.38 103 ARG A C 1
ATOM 802 O O . ARG A 1 103 ? -4.979 -3.488 17.724 1.00 83.38 103 ARG A O 1
ATOM 809 N N . LEU A 1 104 ? -6.974 -3.620 18.764 1.00 81.44 104 LEU A N 1
ATOM 810 C CA . LEU A 1 104 ? -6.719 -4.884 19.468 1.00 81.44 104 LEU A CA 1
ATOM 811 C C . LEU A 1 104 ? -6.589 -6.069 18.503 1.00 81.44 104 LEU A C 1
ATOM 813 O O . LEU A 1 104 ? -5.812 -6.980 18.751 1.00 81.44 104 LEU A O 1
ATOM 817 N N . THR A 1 105 ? -7.319 -6.027 17.388 1.00 81.25 105 THR A N 1
ATOM 818 C CA . THR A 1 105 ? -7.291 -7.061 16.341 1.00 81.25 105 THR A CA 1
ATOM 819 C C . THR A 1 105 ? -6.278 -6.786 15.233 1.00 81.25 105 THR A C 1
ATOM 821 O O . THR A 1 105 ? -6.148 -7.585 14.305 1.00 81.25 105 THR A O 1
ATOM 824 N N . ALA A 1 106 ? -5.576 -5.653 15.273 1.00 79.44 106 ALA A N 1
ATOM 825 C CA . ALA A 1 106 ? -4.509 -5.383 14.328 1.00 79.44 106 ALA A CA 1
ATOM 826 C C . ALA A 1 106 ? -3.298 -6.235 14.709 1.00 79.44 106 ALA A C 1
ATOM 828 O O . ALA A 1 106 ? -2.771 -6.114 15.812 1.00 79.44 106 ALA A O 1
ATOM 829 N N . GLU A 1 107 ? -2.822 -7.066 13.782 1.00 62.25 107 GLU A N 1
ATOM 830 C CA . GLU A 1 107 ? -1.489 -7.646 13.930 1.00 62.25 107 GLU A CA 1
ATOM 831 C C . GLU A 1 107 ? -0.476 -6.510 14.112 1.00 62.25 107 GLU A C 1
ATOM 833 O O . GLU A 1 107 ? -0.613 -5.467 13.450 1.00 62.25 107 GLU A O 1
ATOM 838 N N . PRO A 1 108 ? 0.523 -6.665 15.004 1.00 55.81 108 PRO A N 1
ATOM 839 C CA . PRO A 1 108 ? 1.600 -5.698 15.095 1.00 55.81 108 PRO A CA 1
ATOM 840 C C . PRO A 1 108 ? 2.155 -5.530 13.687 1.00 55.81 108 PRO A C 1
ATOM 842 O O . PRO A 1 108 ? 2.604 -6.504 13.083 1.00 55.81 108 PRO A O 1
ATOM 845 N N . LYS A 1 109 ? 2.061 -4.305 13.146 1.00 52.03 109 LYS A N 1
ATOM 846 C CA . LYS A 1 109 ? 2.673 -3.951 11.862 1.00 52.03 109 LYS A CA 1
ATOM 847 C C . LYS A 1 109 ? 4.090 -4.509 11.940 1.00 52.03 109 LYS A C 1
ATOM 849 O O . LYS A 1 109 ? 4.810 -4.032 12.822 1.00 52.03 109 LYS A O 1
ATOM 854 N N . PRO A 1 110 ? 4.467 -5.519 11.128 1.00 51.53 110 PRO A N 1
ATOM 855 C CA . PRO A 1 110 ? 5.792 -6.097 11.238 1.00 51.53 110 PRO A CA 1
ATOM 856 C C . PRO A 1 110 ? 6.749 -4.920 11.161 1.00 51.53 110 PRO A C 1
ATOM 858 O O . PRO A 1 110 ? 6.662 -4.117 10.222 1.00 51.53 110 PRO A O 1
ATOM 861 N N . ALA A 1 111 ? 7.542 -4.735 12.226 1.00 54.56 111 ALA A N 1
ATOM 862 C CA . ALA A 1 111 ? 8.601 -3.739 12.234 1.00 54.56 111 ALA A CA 1
ATOM 863 C C . ALA A 1 111 ? 9.321 -3.964 10.921 1.00 54.56 111 ALA A C 1
ATOM 865 O O . ALA A 1 111 ? 9.693 -5.111 10.674 1.00 54.56 111 ALA A O 1
ATOM 866 N N . ALA A 1 112 ? 9.337 -2.944 10.054 1.00 54.88 112 ALA A N 1
ATOM 867 C CA . ALA A 1 112 ? 9.764 -3.074 8.674 1.00 54.88 112 ALA A CA 1
ATOM 868 C C . ALA A 1 112 ? 11.145 -3.718 8.686 1.00 54.88 112 ALA A C 1
ATOM 870 O O . ALA A 1 112 ? 12.155 -3.054 8.893 1.00 54.88 112 ALA A O 1
ATOM 871 N N . THR A 1 113 ? 11.176 -5.042 8.568 1.00 49.94 113 THR A N 1
ATOM 872 C CA . THR A 1 113 ? 12.406 -5.778 8.424 1.00 49.94 113 THR A CA 1
ATOM 873 C C . THR A 1 113 ? 12.825 -5.307 7.058 1.00 49.94 113 THR A C 1
ATOM 875 O O . THR A 1 113 ? 12.044 -5.458 6.112 1.00 49.94 113 THR A O 1
ATOM 878 N N . THR A 1 114 ? 13.954 -4.608 6.971 1.00 53.62 114 THR A N 1
ATOM 879 C CA . THR A 1 114 ? 14.526 -4.196 5.695 1.00 53.62 114 THR A CA 1
ATOM 880 C C . THR A 1 114 ? 14.876 -5.483 4.969 1.00 53.62 114 THR A C 1
ATOM 882 O O . THR A 1 114 ? 15.987 -5.992 5.050 1.00 53.62 114 THR A O 1
ATOM 885 N N . ARG A 1 115 ? 13.864 -6.102 4.366 1.00 59.88 115 ARG A N 1
ATOM 886 C CA . ARG A 1 115 ? 14.002 -7.254 3.511 1.00 59.88 115 ARG A CA 1
ATOM 887 C C . ARG A 1 115 ? 14.793 -6.681 2.357 1.00 59.88 115 ARG A C 1
ATOM 889 O O . ARG A 1 115 ? 14.297 -5.794 1.663 1.00 59.88 115 ARG A O 1
ATOM 896 N N . ASP A 1 116 ? 16.055 -7.070 2.256 1.00 73.06 116 ASP A N 1
ATOM 897 C CA . ASP A 1 116 ? 16.891 -6.639 1.151 1.00 73.06 116 ASP A CA 1
ATOM 898 C C . ASP A 1 116 ? 16.345 -7.315 -0.110 1.00 73.06 116 ASP A C 1
ATOM 900 O O . ASP A 1 116 ? 16.720 -8.429 -0.465 1.00 73.06 116 ASP A O 1
ATOM 904 N N . TYR A 1 117 ? 15.361 -6.667 -0.739 1.00 68.62 117 TYR A N 1
ATOM 905 C CA . TYR A 1 117 ? 14.721 -7.133 -1.970 1.00 68.62 117 TYR A CA 1
ATOM 906 C C . TYR A 1 117 ? 15.726 -7.259 -3.124 1.00 68.62 117 TYR A C 1
ATOM 908 O O . TYR A 1 117 ? 15.425 -7.920 -4.116 1.00 68.62 117 TYR A O 1
ATOM 916 N N . PHE A 1 118 ? 16.906 -6.653 -2.971 1.00 76.38 118 PHE A N 1
ATOM 917 C CA . PHE A 1 118 ? 18.002 -6.623 -3.930 1.00 76.38 118 PHE A CA 1
ATOM 918 C C . PHE A 1 118 ? 19.208 -7.435 -3.433 1.00 76.38 118 PHE A C 1
ATOM 920 O O . PHE A 1 118 ? 20.336 -7.200 -3.874 1.00 76.38 118 PHE A O 1
ATOM 927 N N . ALA A 1 119 ? 19.003 -8.366 -2.494 1.00 76.69 119 ALA A N 1
ATOM 928 C CA . ALA A 1 119 ? 20.023 -9.330 -2.099 1.00 76.69 119 ALA A CA 1
ATOM 929 C C . ALA A 1 119 ? 20.403 -10.215 -3.299 1.00 76.69 119 ALA A C 1
ATOM 931 O O . ALA A 1 119 ? 19.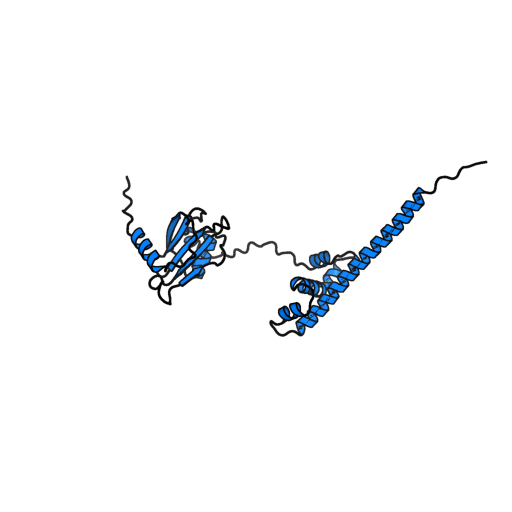526 -10.724 -4.000 1.00 76.69 119 ALA A O 1
ATOM 932 N N . GLY A 1 120 ? 21.708 -10.401 -3.522 1.00 80.31 120 GLY A N 1
ATOM 933 C CA . GLY A 1 120 ? 22.237 -11.210 -4.627 1.00 80.31 120 GLY A CA 1
ATOM 934 C C . GLY A 1 120 ? 22.299 -10.498 -5.979 1.00 80.31 120 GLY A C 1
ATOM 935 O O . GLY A 1 120 ? 22.509 -11.161 -6.989 1.00 80.31 120 GLY A O 1
ATOM 936 N N . VAL A 1 121 ? 22.113 -9.176 -6.013 1.00 87.94 121 VAL A N 1
ATOM 937 C CA . VAL A 1 121 ? 22.458 -8.393 -7.203 1.00 87.94 121 VAL A CA 1
ATOM 938 C C . VAL A 1 121 ? 23.960 -8.481 -7.466 1.00 87.94 121 VAL A C 1
ATOM 940 O O . VAL A 1 121 ? 24.768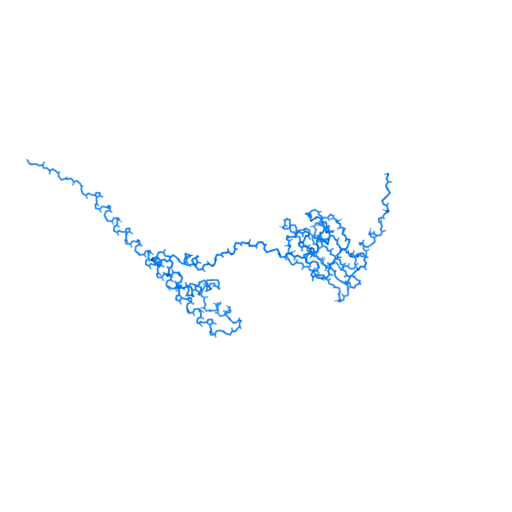 -8.507 -6.539 1.00 87.94 121 VAL A O 1
ATOM 943 N N . ASP A 1 122 ? 24.308 -8.532 -8.742 1.00 90.06 122 ASP A N 1
ATOM 944 C CA . ASP A 1 122 ? 25.677 -8.425 -9.222 1.00 90.06 122 ASP A CA 1
ATOM 945 C C . ASP A 1 122 ? 26.215 -7.017 -8.904 1.00 90.06 122 ASP A C 1
ATOM 947 O O . ASP A 1 122 ? 25.826 -6.028 -9.532 1.00 90.06 122 ASP A O 1
ATOM 951 N N . GLU A 1 123 ? 27.035 -6.912 -7.855 1.00 90.00 123 GLU A N 1
ATOM 952 C CA . GLU A 1 123 ? 27.569 -5.630 -7.376 1.00 90.00 123 GLU A CA 1
ATOM 953 C C . GLU A 1 123 ? 28.583 -5.031 -8.362 1.00 90.00 123 GLU A C 1
ATOM 955 O O . GLU A 1 123 ? 28.676 -3.807 -8.464 1.00 90.00 123 GLU A O 1
ATOM 960 N N . ASP A 1 124 ? 29.277 -5.864 -9.146 1.00 91.88 124 ASP A N 1
ATOM 961 C CA . ASP A 1 124 ? 30.169 -5.388 -10.205 1.00 91.88 124 ASP A CA 1
ATOM 962 C C . ASP A 1 124 ? 29.345 -4.713 -11.305 1.00 91.88 124 ASP A C 1
ATOM 964 O O . ASP A 1 124 ? 29.662 -3.603 -11.736 1.00 91.88 124 ASP A O 1
ATOM 968 N N . PHE A 1 125 ? 28.217 -5.316 -11.694 1.00 92.19 125 PHE A N 1
ATOM 969 C CA . PHE A 1 125 ? 27.285 -4.674 -12.618 1.00 92.19 125 PHE A CA 1
ATOM 970 C C . PHE A 1 125 ? 26.676 -3.392 -12.033 1.00 92.19 125 PHE A C 1
ATOM 972 O O . PHE A 1 125 ? 26.613 -2.371 -12.719 1.00 92.19 125 PHE A O 1
ATOM 979 N N . ALA A 1 126 ? 26.265 -3.399 -10.762 1.00 91.75 126 ALA A N 1
ATOM 980 C CA . ALA A 1 126 ? 25.738 -2.203 -10.105 1.00 91.75 126 ALA A CA 1
ATOM 981 C C . ALA A 1 126 ? 26.754 -1.050 -10.071 1.00 91.75 126 ALA A C 1
ATOM 983 O O . ALA A 1 126 ? 26.357 0.105 -10.234 1.00 91.75 126 ALA A O 1
ATOM 984 N N . ALA A 1 127 ? 28.044 -1.354 -9.910 1.00 92.12 127 ALA A N 1
ATOM 985 C CA . ALA A 1 127 ? 29.124 -0.373 -9.912 1.00 92.12 127 ALA A CA 1
ATOM 986 C C . ALA A 1 127 ? 29.403 0.237 -11.299 1.00 92.12 127 ALA A C 1
ATOM 988 O O . ALA A 1 127 ? 29.905 1.359 -11.376 1.00 92.12 127 ALA A O 1
ATOM 989 N N . LEU A 1 128 ? 29.056 -0.457 -12.391 1.00 92.00 128 LEU A N 1
ATOM 990 C CA . LEU A 1 128 ? 29.173 0.082 -13.754 1.00 92.00 128 LEU A CA 1
ATOM 991 C C . LEU A 1 128 ? 28.126 1.159 -14.060 1.00 92.00 128 LEU A C 1
ATOM 993 O O . LEU A 1 128 ? 28.337 1.985 -14.950 1.00 92.00 128 LEU A O 1
ATOM 997 N N . ILE A 1 129 ? 26.997 1.154 -13.348 1.00 93.06 129 ILE A N 1
ATOM 998 C CA . ILE A 1 129 ? 25.907 2.104 -13.567 1.00 93.06 129 ILE A CA 1
ATOM 999 C C . ILE A 1 129 ? 26.293 3.468 -12.971 1.00 93.06 129 ILE A C 1
ATOM 1001 O O . ILE A 1 129 ? 26.477 3.571 -11.756 1.00 93.06 129 ILE A O 1
ATOM 1005 N N . PRO A 1 130 ? 26.357 4.545 -13.780 1.00 92.44 130 PRO A N 1
ATOM 1006 C CA . PRO A 1 130 ? 26.669 5.875 -13.274 1.00 92.44 130 PRO A CA 1
ATOM 1007 C C . PRO A 1 130 ? 25.652 6.371 -12.244 1.00 92.44 130 PRO A C 1
ATOM 1009 O O . PRO A 1 130 ? 24.473 6.008 -12.278 1.00 92.44 130 PRO A O 1
ATOM 1012 N N . GLU A 1 131 ? 26.093 7.278 -11.373 1.00 90.50 131 GLU A N 1
ATOM 1013 C CA . GLU A 1 131 ? 25.208 7.919 -10.404 1.00 90.50 131 GLU A CA 1
ATOM 1014 C C . GLU A 1 131 ? 24.033 8.621 -11.103 1.00 90.50 131 GLU A C 1
ATOM 1016 O O . GLU A 1 131 ? 24.190 9.385 -12.063 1.00 90.50 131 GLU A O 1
ATOM 1021 N N . LEU A 1 132 ? 22.830 8.343 -10.603 1.00 90.75 132 LEU A N 1
ATOM 1022 C CA . LEU A 1 132 ? 21.598 8.924 -11.107 1.00 90.75 132 LEU A CA 1
ATOM 1023 C C . LEU A 1 132 ? 21.494 10.386 -10.666 1.00 90.75 132 LEU A C 1
ATOM 1025 O O . LEU A 1 132 ? 21.578 10.695 -9.479 1.00 90.75 132 LEU A O 1
ATOM 1029 N N . SER A 1 133 ? 21.263 11.279 -11.626 1.00 88.38 133 SER A N 1
ATOM 1030 C CA . SER A 1 133 ? 21.204 12.723 -11.401 1.00 88.38 133 SER A CA 1
ATOM 1031 C C . SER A 1 133 ? 19.942 13.326 -12.024 1.00 88.38 133 SER A C 1
ATOM 1033 O O . SER A 1 133 ? 19.547 12.913 -13.117 1.00 88.38 133 SER A O 1
ATOM 1035 N N . PRO A 1 134 ? 19.325 14.342 -11.389 1.00 87.12 134 PRO A N 1
ATOM 1036 C CA . PRO A 1 134 ? 18.188 15.057 -11.969 1.00 87.12 134 PRO A CA 1
ATOM 1037 C C . PRO A 1 134 ? 18.543 15.825 -13.254 1.00 87.12 134 PRO A C 1
ATOM 1039 O O . PRO A 1 134 ? 17.659 16.102 -14.061 1.00 87.12 134 PRO A O 1
ATOM 1042 N N . ASP A 1 135 ? 19.823 16.139 -13.470 1.00 89.00 135 ASP A N 1
ATOM 1043 C CA . ASP A 1 135 ? 20.277 16.970 -14.590 1.00 89.00 135 ASP A CA 1
ATOM 1044 C C . ASP A 1 135 ? 20.769 16.152 -15.785 1.00 89.00 135 ASP A C 1
ATOM 1046 O O . ASP A 1 135 ? 21.075 16.707 -16.848 1.00 89.00 135 ASP A O 1
ATOM 1050 N N . ARG A 1 136 ? 20.872 14.824 -15.636 1.00 89.62 136 ARG A N 1
ATOM 1051 C CA . ARG A 1 136 ? 21.420 13.943 -16.668 1.00 89.62 136 ARG A CA 1
ATOM 1052 C C . ARG A 1 136 ? 20.526 12.742 -16.935 1.00 89.62 136 ARG A C 1
ATOM 1054 O O . ARG A 1 136 ? 20.093 12.047 -16.028 1.00 89.62 136 ARG A O 1
ATOM 1061 N N . MET A 1 137 ? 20.320 12.466 -18.216 1.00 90.81 137 MET A N 1
ATOM 1062 C CA . MET A 1 137 ? 19.762 11.210 -18.703 1.00 90.81 137 MET A CA 1
ATOM 1063 C C . MET A 1 137 ? 20.906 10.224 -18.949 1.00 90.81 137 MET A C 1
ATOM 1065 O O . MET A 1 137 ? 21.882 10.567 -19.630 1.00 90.81 137 MET A O 1
ATOM 1069 N N . LEU A 1 138 ? 20.781 9.003 -18.436 1.00 93.56 138 LEU A N 1
ATOM 1070 C CA . LEU A 1 138 ? 21.720 7.918 -18.716 1.00 93.56 138 LEU A CA 1
ATOM 1071 C C . LEU A 1 138 ? 21.256 7.113 -19.928 1.00 93.56 138 LEU A C 1
ATOM 1073 O O . LEU A 1 138 ? 20.061 7.019 -20.204 1.00 93.56 138 LEU A O 1
ATOM 1077 N N . HIS A 1 139 ? 22.206 6.531 -20.647 1.00 91.88 139 HIS A N 1
ATOM 1078 C CA . HIS A 1 139 ? 21.937 5.495 -21.634 1.00 91.88 139 HIS A CA 1
ATOM 1079 C C . HIS A 1 139 ? 22.985 4.395 -21.530 1.00 91.88 139 HIS A C 1
ATOM 1081 O O . HIS A 1 139 ? 24.158 4.693 -21.309 1.00 91.88 139 HIS A O 1
ATOM 1087 N N . GLY A 1 140 ? 22.554 3.149 -21.683 1.00 91.56 140 GLY A N 1
ATOM 1088 C CA . GLY A 1 140 ? 23.402 1.970 -21.594 1.00 91.56 140 GLY A CA 1
ATOM 1089 C C . GLY A 1 140 ? 23.198 1.056 -22.795 1.00 91.56 140 GLY A C 1
ATOM 1090 O O . GLY A 1 140 ? 22.068 0.866 -23.240 1.00 91.56 140 GLY A O 1
ATOM 1091 N N . LEU A 1 141 ? 24.286 0.490 -23.301 1.00 88.25 141 LEU A N 1
ATOM 1092 C CA . LEU A 1 141 ? 24.280 -0.573 -24.305 1.00 88.25 141 LEU A CA 1
ATOM 1093 C C . LEU A 1 141 ? 25.352 -1.611 -23.962 1.00 88.25 141 LEU A C 1
ATOM 1095 O O . LEU A 1 141 ? 26.231 -1.345 -23.139 1.00 88.25 141 LEU A O 1
ATOM 1099 N N . ASP A 1 142 ? 25.288 -2.777 -24.589 1.00 84.62 142 ASP A N 1
ATOM 1100 C CA . ASP A 1 142 ? 26.430 -3.683 -24.614 1.00 84.62 142 ASP A CA 1
ATOM 1101 C C . ASP A 1 142 ? 27.300 -3.384 -25.845 1.00 84.62 142 ASP A C 1
ATOM 1103 O O . ASP A 1 142 ? 26.805 -3.102 -26.937 1.00 84.62 142 ASP A O 1
ATOM 1107 N N . GLU A 1 143 ? 28.616 -3.382 -25.656 1.00 72.56 143 GLU A N 1
ATOM 1108 C CA . GLU A 1 143 ? 29.598 -3.228 -26.728 1.00 72.56 143 GLU A CA 1
ATOM 1109 C C . GLU A 1 143 ? 29.490 -4.341 -27.779 1.00 72.56 143 GLU A C 1
ATOM 1111 O O . GLU A 1 143 ? 29.641 -4.082 -28.975 1.00 72.56 143 GLU A O 1
ATOM 1116 N N . HIS A 1 144 ? 29.201 -5.565 -27.329 1.00 72.25 144 HIS A N 1
ATOM 1117 C CA . HIS A 1 144 ? 29.197 -6.767 -28.166 1.00 72.25 144 HIS A CA 1
ATOM 1118 C C . HIS A 1 144 ? 27.786 -7.238 -28.529 1.00 72.25 144 HIS A C 1
ATOM 1120 O O . HIS A 1 144 ? 27.636 -8.063 -29.431 1.00 72.25 144 HIS A O 1
ATOM 1126 N N . ASP A 1 145 ? 26.762 -6.695 -27.866 1.00 72.56 145 ASP A N 1
ATOM 1127 C CA . ASP A 1 145 ? 25.359 -7.014 -28.103 1.00 72.56 145 ASP A CA 1
ATOM 1128 C C . ASP A 1 145 ? 24.532 -5.741 -28.353 1.00 72.56 145 ASP A C 1
ATOM 1130 O O . ASP A 1 145 ? 24.371 -4.867 -27.501 1.00 72.56 145 ASP A O 1
ATOM 1134 N N . ARG A 1 146 ? 23.984 -5.634 -29.565 1.00 68.75 146 ARG A N 1
ATOM 1135 C CA . ARG A 1 146 ? 23.127 -4.512 -29.980 1.00 68.75 146 ARG A CA 1
ATOM 1136 C C . ARG A 1 146 ? 21.641 -4.845 -29.881 1.00 68.75 146 ARG A C 1
ATOM 1138 O O . ARG A 1 146 ? 20.818 -4.108 -30.417 1.00 68.75 146 ARG A O 1
ATOM 1145 N N . SER A 1 147 ? 21.288 -5.933 -29.200 1.00 77.81 147 SER A N 1
ATOM 1146 C CA . SER A 1 147 ? 19.903 -6.368 -29.035 1.00 77.81 147 SER A CA 1
ATOM 1147 C C . SER A 1 147 ? 19.057 -5.389 -28.216 1.00 77.81 147 SER A C 1
ATOM 1149 O O . SER A 1 147 ? 17.832 -5.390 -28.365 1.00 77.81 147 SER A O 1
ATOM 1151 N N . TYR A 1 148 ? 19.680 -4.526 -27.399 1.00 85.81 148 TYR A N 1
ATOM 1152 C CA . TYR A 1 148 ? 18.981 -3.546 -26.572 1.00 85.81 148 TYR A CA 1
ATOM 1153 C C . TYR A 1 148 ? 19.672 -2.184 -26.430 1.00 85.81 148 TYR A C 1
ATOM 1155 O O . TYR A 1 148 ? 20.889 -2.037 -26.544 1.00 85.81 148 TYR A O 1
ATOM 1163 N N . LEU A 1 149 ? 18.863 -1.174 -26.098 1.00 87.62 149 LEU A N 1
ATOM 1164 C CA . LEU A 1 149 ? 19.303 0.129 -25.596 1.00 87.62 149 LEU A CA 1
ATOM 1165 C C . LEU A 1 149 ? 18.525 0.446 -24.320 1.00 87.62 149 LEU A C 1
ATOM 1167 O O . LEU A 1 149 ? 17.299 0.411 -24.305 1.00 87.62 149 LEU A O 1
ATOM 1171 N N . VAL A 1 150 ? 19.231 0.816 -23.259 1.00 91.44 150 VAL A N 1
ATOM 1172 C CA . VAL A 1 150 ? 18.630 1.292 -22.011 1.00 91.44 150 VAL A CA 1
ATOM 1173 C C . VAL A 1 150 ? 18.706 2.811 -21.975 1.00 91.44 150 VAL A C 1
ATOM 1175 O O . VAL A 1 150 ? 19.762 3.377 -22.240 1.00 91.44 150 VAL A O 1
ATOM 1178 N N . GLU A 1 151 ? 17.623 3.487 -21.599 1.00 91.81 151 GLU A N 1
ATOM 1179 C CA . GLU A 1 151 ? 17.629 4.907 -21.250 1.00 91.81 151 GLU A CA 1
ATOM 1180 C C . GLU A 1 151 ? 16.998 5.135 -19.875 1.00 91.81 151 GLU A C 1
ATOM 1182 O O . GLU A 1 151 ? 15.942 4.591 -19.558 1.00 91.81 151 GLU A O 1
ATOM 1187 N N . VAL A 1 152 ? 17.620 5.998 -19.072 1.00 92.75 152 VAL A N 1
ATOM 1188 C CA . VAL A 1 152 ? 17.116 6.385 -17.751 1.00 92.75 152 VAL A CA 1
ATOM 1189 C C . VAL A 1 152 ? 16.967 7.895 -17.703 1.00 92.75 152 VAL A C 1
ATOM 1191 O O . VAL A 1 152 ? 17.951 8.631 -17.787 1.00 92.75 152 VAL A O 1
ATOM 1194 N N . HIS A 1 153 ? 15.727 8.362 -17.588 1.00 91.19 153 HIS A N 1
ATOM 1195 C CA . HIS A 1 153 ? 15.369 9.778 -17.638 1.00 91.19 153 HIS A CA 1
ATOM 1196 C C . HIS A 1 153 ? 14.919 10.267 -16.263 1.00 91.19 153 HIS A C 1
ATOM 1198 O O . HIS A 1 153 ? 14.048 9.634 -15.671 1.00 91.19 153 HIS A O 1
ATOM 1204 N N . PRO A 1 154 ? 15.431 11.396 -15.752 1.00 89.94 154 PRO A N 1
ATOM 1205 C CA . PRO A 1 154 ? 14.893 11.995 -14.536 1.00 89.94 154 PRO A CA 1
ATOM 1206 C C . PRO A 1 154 ? 13.455 12.489 -14.757 1.00 89.94 154 PRO A C 1
ATOM 1208 O O . PRO A 1 154 ? 13.122 13.068 -15.792 1.00 89.94 154 PRO A O 1
ATOM 1211 N N . SER A 1 155 ? 12.589 12.253 -13.773 1.00 85.44 155 SER A N 1
ATOM 1212 C CA . SER A 1 155 ? 11.208 12.730 -13.767 1.00 85.44 155 SER A CA 1
ATOM 1213 C C . SER A 1 155 ? 11.163 14.209 -13.400 1.00 85.44 155 SER A C 1
ATOM 1215 O O . SER A 1 155 ? 11.751 14.637 -12.406 1.00 85.44 155 SER A O 1
ATOM 1217 N N . ARG A 1 156 ? 10.420 14.996 -14.186 1.00 77.88 156 ARG A N 1
ATOM 1218 C CA . ARG A 1 156 ? 10.194 16.420 -13.896 1.00 77.88 156 ARG A CA 1
ATOM 1219 C C . ARG A 1 156 ? 9.101 16.639 -12.853 1.00 77.88 156 ARG A C 1
ATOM 1221 O O . ARG A 1 156 ? 9.185 17.589 -12.084 1.00 77.88 156 ARG A O 1
ATOM 1228 N N . GLU A 1 157 ? 8.093 15.771 -12.832 1.00 77.38 157 GLU A N 1
ATOM 1229 C CA . GLU A 1 157 ? 6.965 15.847 -11.893 1.00 77.38 157 GLU A CA 1
ATOM 1230 C C . GLU A 1 157 ? 7.371 15.414 -10.482 1.00 77.38 157 GLU A C 1
ATOM 1232 O O . GLU A 1 157 ? 6.861 15.928 -9.486 1.00 77.38 157 GLU A O 1
ATOM 1237 N N . HIS A 1 158 ? 8.323 14.483 -10.392 1.00 80.94 158 HIS A N 1
ATOM 1238 C CA . HIS A 1 158 ? 8.759 13.894 -9.137 1.00 80.94 158 HIS A CA 1
ATOM 1239 C C . HIS A 1 158 ? 10.291 13.9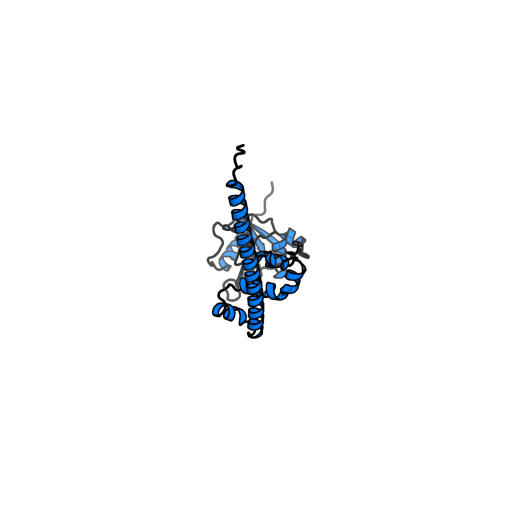36 -9.029 1.00 80.94 158 HIS A C 1
ATOM 1241 O O . HIS A 1 158 ? 10.965 12.989 -9.443 1.00 80.94 158 HIS A O 1
ATOM 1247 N N . PRO A 1 159 ? 10.868 15.014 -8.460 1.00 83.62 159 PRO A N 1
ATOM 1248 C CA . PRO A 1 159 ? 12.311 15.130 -8.272 1.00 83.62 159 PRO A CA 1
ATOM 1249 C C . PRO A 1 159 ? 12.904 13.920 -7.537 1.00 83.62 159 PRO A C 1
ATOM 1251 O O . PRO A 1 159 ? 12.400 13.495 -6.495 1.00 83.62 159 PRO A O 1
ATOM 1254 N N . GLY A 1 160 ? 13.980 13.355 -8.089 1.00 85.94 160 GLY A N 1
ATOM 1255 C CA . GLY A 1 160 ? 14.629 12.146 -7.565 1.00 85.94 160 GLY A CA 1
ATOM 1256 C C . GLY A 1 160 ? 13.979 10.823 -7.991 1.00 85.94 160 GLY A C 1
ATOM 1257 O O . GLY A 1 160 ? 14.399 9.768 -7.515 1.00 85.94 160 GLY A O 1
ATOM 1258 N N . TYR A 1 161 ? 12.980 10.863 -8.873 1.00 90.56 161 TYR A N 1
ATOM 1259 C CA . TYR A 1 161 ? 12.412 9.689 -9.534 1.00 90.56 161 TYR A CA 1
ATOM 1260 C C . TYR A 1 161 ? 12.824 9.656 -11.004 1.00 90.56 161 TYR A C 1
ATOM 1262 O O . TYR A 1 161 ? 13.178 10.682 -11.579 1.00 90.56 161 TYR A O 1
ATOM 1270 N N . TYR A 1 162 ? 12.755 8.477 -11.617 1.00 90.94 162 TYR A N 1
ATOM 1271 C CA . TYR A 1 162 ? 13.267 8.234 -12.958 1.00 90.94 162 TYR A CA 1
ATOM 1272 C C . TYR A 1 162 ? 12.334 7.335 -13.776 1.00 90.94 162 TYR A C 1
ATOM 1274 O O . TYR A 1 162 ? 11.707 6.405 -13.259 1.00 90.94 162 TYR A O 1
ATOM 1282 N N . HIS A 1 163 ? 12.269 7.597 -15.075 1.00 89.50 163 HIS A N 1
ATOM 1283 C CA . HIS A 1 163 ? 11.705 6.695 -16.069 1.00 89.50 163 HIS A CA 1
ATOM 1284 C C . HIS A 1 163 ? 12.812 5.806 -16.633 1.00 89.50 163 HIS A C 1
ATOM 1286 O O . HIS A 1 163 ? 13.876 6.302 -16.994 1.00 89.50 163 HIS A O 1
ATOM 1292 N N . LEU A 1 164 ? 12.550 4.507 -16.699 1.00 90.81 164 LEU A N 1
ATOM 1293 C CA . LEU A 1 164 ? 13.394 3.500 -17.322 1.00 90.81 164 LEU A CA 1
ATOM 1294 C C . LEU A 1 164 ? 12.729 3.076 -18.627 1.00 90.81 164 LEU A C 1
ATOM 1296 O O . LEU A 1 164 ? 11.569 2.666 -18.618 1.00 90.81 164 LEU A O 1
ATOM 1300 N N . LEU A 1 165 ? 13.473 3.181 -19.720 1.00 88.75 165 LEU A N 1
ATOM 1301 C CA . LEU A 1 165 ? 13.079 2.702 -21.032 1.00 88.75 165 LEU A CA 1
ATOM 1302 C C . LEU A 1 165 ? 14.101 1.669 -21.486 1.00 88.75 165 LEU A C 1
ATOM 1304 O O . LEU A 1 165 ? 15.307 1.897 -21.385 1.00 88.75 165 LEU A O 1
ATOM 1308 N N . VAL A 1 166 ? 13.612 0.554 -22.003 1.00 89.12 166 VAL A N 1
ATOM 1309 C CA . VAL A 1 166 ? 14.428 -0.508 -22.574 1.00 89.12 166 VAL A CA 1
ATOM 1310 C C . VAL A 1 166 ? 13.899 -0.790 -23.969 1.00 89.12 166 VAL A C 1
ATOM 1312 O O . VAL A 1 166 ? 12.804 -1.310 -24.144 1.00 89.12 166 VAL A O 1
ATOM 1315 N N . TYR A 1 167 ? 14.687 -0.421 -24.962 1.00 84.88 167 TYR A N 1
ATOM 1316 C CA . TYR A 1 167 ? 14.431 -0.703 -26.365 1.00 84.88 167 TYR A CA 1
ATOM 1317 C C . TYR A 1 167 ? 15.013 -2.081 -26.674 1.00 84.88 167 TYR A C 1
ATOM 1319 O O . TYR A 1 167 ? 16.143 -2.349 -26.265 1.00 84.88 167 TYR A O 1
ATOM 1327 N N . ARG A 1 168 ? 14.274 -2.934 -27.387 1.00 82.62 168 ARG A N 1
ATOM 1328 C CA . ARG A 1 168 ? 14.723 -4.265 -27.830 1.00 82.62 168 ARG A CA 1
ATOM 1329 C C . ARG A 1 168 ? 14.574 -4.403 -29.343 1.00 82.62 168 ARG A C 1
ATOM 1331 O O . ARG A 1 168 ? 13.755 -3.703 -29.932 1.00 82.62 168 ARG A O 1
ATOM 1338 N N . ASN A 1 169 ? 15.327 -5.328 -29.940 1.00 73.06 169 ASN A N 1
ATOM 1339 C CA . ASN A 1 169 ? 15.315 -5.599 -31.384 1.00 73.06 169 ASN A CA 1
ATOM 1340 C C . ASN A 1 169 ? 15.603 -4.324 -32.193 1.00 73.06 169 ASN A C 1
ATOM 1342 O O . ASN A 1 169 ? 14.828 -3.914 -33.053 1.00 73.06 169 ASN A O 1
ATOM 1346 N N . LEU A 1 170 ? 16.721 -3.662 -31.867 1.00 67.44 170 LEU A N 1
ATOM 1347 C CA . LEU A 1 170 ? 17.060 -2.330 -32.385 1.00 67.44 170 LEU A CA 1
ATOM 1348 C C . LEU A 1 170 ? 17.164 -2.256 -33.912 1.00 67.44 170 LEU A C 1
ATOM 1350 O O . LEU A 1 170 ? 16.876 -1.204 -34.481 1.00 67.44 170 LEU A O 1
ATOM 1354 N N . ASP A 1 171 ? 17.557 -3.352 -34.558 1.00 66.06 171 ASP A N 1
ATOM 1355 C CA . ASP A 1 171 ? 17.698 -3.428 -36.015 1.00 66.06 171 ASP A CA 1
ATOM 1356 C C . ASP A 1 171 ? 16.340 -3.430 -36.743 1.00 66.06 171 ASP A C 1
ATOM 1358 O O . ASP A 1 171 ? 16.259 -3.040 -37.906 1.00 66.06 171 ASP A O 1
ATOM 1362 N N . GLU A 1 172 ? 15.263 -3.799 -36.046 1.00 61.22 172 GLU A N 1
ATOM 1363 C CA . GLU A 1 172 ? 13.896 -3.866 -36.569 1.00 61.22 172 GLU A CA 1
ATOM 1364 C C . GLU A 1 172 ? 12.947 -2.991 -35.747 1.00 61.22 172 GLU A C 1
ATOM 1366 O O . GLU A 1 172 ? 11.763 -3.296 -35.623 1.00 61.22 172 GLU A O 1
ATOM 1371 N N . LEU A 1 173 ? 13.445 -1.886 -35.173 1.00 54.41 173 LEU A N 1
ATOM 1372 C CA . LEU A 1 173 ? 12.635 -1.086 -34.250 1.00 54.41 173 LEU A CA 1
ATOM 1373 C C . LEU A 1 173 ? 11.375 -0.475 -34.897 1.00 54.41 173 LEU A C 1
ATOM 1375 O O . LEU A 1 173 ? 10.412 -0.164 -34.200 1.00 54.41 173 LEU A O 1
ATOM 1379 N N . ASP A 1 174 ? 11.404 -0.319 -36.222 1.00 53.16 174 ASP A N 1
ATOM 1380 C CA . ASP A 1 174 ? 10.296 0.167 -37.056 1.00 53.16 174 ASP A CA 1
ATOM 1381 C C . ASP A 1 174 ? 9.504 -0.989 -37.705 1.00 53.16 174 ASP A C 1
ATOM 1383 O O . ASP A 1 174 ? 8.522 -0.765 -38.417 1.00 53.16 174 ASP A O 1
ATOM 1387 N N . GLY A 1 175 ? 9.951 -2.227 -37.477 1.00 54.41 175 GLY A N 1
ATOM 1388 C CA . GLY A 1 175 ? 9.292 -3.471 -37.853 1.00 54.41 175 GLY A CA 1
ATOM 1389 C C . GLY A 1 175 ? 8.356 -3.988 -36.750 1.00 54.41 175 GLY A C 1
ATOM 1390 O O . GLY A 1 175 ? 8.306 -3.435 -35.653 1.00 54.41 175 GLY A O 1
ATOM 1391 N N . PRO A 1 176 ? 7.587 -5.057 -37.020 1.00 53.50 176 PRO A N 1
ATOM 1392 C CA . PRO A 1 176 ? 6.576 -5.575 -36.092 1.00 53.50 176 PRO A CA 1
ATOM 1393 C C . PRO A 1 176 ? 7.152 -6.118 -34.774 1.00 53.50 176 PRO A C 1
ATOM 1395 O O . PRO A 1 176 ? 6.416 -6.214 -33.794 1.00 53.50 176 PRO A O 1
ATOM 1398 N N . ASP A 1 177 ? 8.446 -6.447 -34.750 1.00 57.00 177 ASP A N 1
ATOM 1399 C CA . ASP A 1 177 ? 9.121 -7.089 -33.618 1.00 57.00 177 ASP A CA 1
ATOM 1400 C C . ASP A 1 177 ? 9.934 -6.101 -32.754 1.00 57.00 177 ASP A C 1
ATOM 1402 O O . ASP A 1 177 ? 10.444 -6.461 -31.687 1.00 57.00 177 ASP A O 1
ATOM 1406 N N . GLY A 1 178 ? 10.032 -4.841 -33.185 1.00 63.38 178 GLY A N 1
ATOM 1407 C CA . GLY A 1 178 ? 10.638 -3.736 -32.452 1.00 63.38 178 GLY A CA 1
ATOM 1408 C C . GLY A 1 178 ? 9.718 -3.170 -31.376 1.00 63.38 178 GLY A C 1
ATOM 1409 O O . GLY A 1 178 ? 8.596 -2.755 -31.663 1.00 63.38 178 GLY A O 1
ATOM 1410 N N . TRP A 1 179 ? 10.172 -3.104 -30.121 1.00 65.56 179 TRP A N 1
ATOM 1411 C CA . TRP A 1 179 ? 9.341 -2.564 -29.038 1.00 65.56 179 TRP A CA 1
ATOM 1412 C C . TRP A 1 179 ? 10.153 -1.986 -27.876 1.00 65.56 179 TRP A C 1
ATOM 1414 O O . TRP A 1 179 ? 11.364 -2.197 -27.751 1.00 65.56 179 TRP A O 1
ATOM 1424 N N . VAL A 1 180 ? 9.464 -1.203 -27.039 1.00 77.25 180 VAL A N 1
ATOM 1425 C CA . VAL A 1 180 ? 10.037 -0.496 -25.889 1.00 77.25 180 VAL A CA 1
ATOM 1426 C C . VAL A 1 180 ? 9.282 -0.880 -24.625 1.00 77.25 180 VAL A C 1
ATOM 1428 O O . VAL A 1 180 ? 8.099 -0.572 -24.480 1.00 77.25 180 VAL A O 1
ATOM 1431 N N . ASP A 1 181 ? 9.997 -1.488 -23.686 1.00 77.81 181 ASP A N 1
ATOM 1432 C CA . ASP A 1 181 ? 9.543 -1.678 -22.315 1.00 77.81 181 ASP A CA 1
ATOM 1433 C C . ASP A 1 181 ? 9.742 -0.379 -21.531 1.00 77.81 181 ASP A C 1
ATOM 1435 O O . ASP A 1 181 ? 10.815 0.233 -21.567 1.00 77.81 181 ASP A O 1
ATOM 1439 N N . PHE A 1 182 ? 8.725 0.045 -20.781 1.00 79.06 182 PHE A N 1
ATOM 1440 C CA . PHE A 1 182 ? 8.835 1.223 -19.929 1.00 79.06 182 PHE A CA 1
ATOM 1441 C C . PHE A 1 182 ? 8.009 1.121 -18.653 1.00 79.06 182 PHE A C 1
ATOM 1443 O O . PHE A 1 182 ? 6.959 0.481 -18.595 1.00 79.06 182 PHE A O 1
ATOM 1450 N N . ASN A 1 183 ? 8.459 1.818 -17.612 1.00 76.94 183 ASN A N 1
ATOM 1451 C CA . ASN A 1 183 ? 7.664 1.984 -16.404 1.00 76.94 183 ASN A CA 1
ATOM 1452 C C . ASN A 1 183 ? 6.590 3.065 -16.594 1.00 76.94 183 ASN A C 1
ATOM 1454 O O . ASN A 1 183 ? 6.888 4.239 -16.814 1.00 76.94 183 ASN A O 1
ATOM 1458 N N . SER A 1 184 ? 5.322 2.690 -16.405 1.00 69.38 184 SER A N 1
ATOM 1459 C CA . SER A 1 184 ? 4.185 3.618 -16.528 1.00 69.38 184 SER A CA 1
ATOM 1460 C C . SER A 1 184 ? 4.200 4.749 -15.491 1.00 69.38 184 SER A C 1
ATOM 1462 O O . SER A 1 184 ? 3.534 5.763 -15.672 1.00 69.38 184 SER A O 1
ATOM 1464 N N . ARG A 1 185 ? 4.936 4.583 -14.382 1.00 74.12 185 ARG A N 1
ATOM 1465 C CA . ARG A 1 185 ? 5.164 5.609 -13.354 1.00 74.12 185 ARG A CA 1
ATOM 1466 C C . ARG A 1 185 ? 6.650 5.686 -13.024 1.00 74.12 185 ARG A C 1
ATOM 1468 O O . ARG A 1 185 ? 7.279 4.628 -12.933 1.00 74.12 185 ARG A O 1
ATOM 1475 N N . PRO A 1 186 ? 7.206 6.887 -12.800 1.00 84.75 186 PRO A N 1
ATOM 1476 C CA . PRO A 1 186 ? 8.614 7.021 -12.477 1.00 84.75 186 PRO A CA 1
ATOM 1477 C C . PRO A 1 186 ? 8.907 6.382 -11.117 1.00 84.75 186 PRO A C 1
ATOM 1479 O O . PRO A 1 186 ? 8.097 6.439 -10.190 1.00 84.75 186 PRO A O 1
ATOM 1482 N N . LEU A 1 187 ? 10.070 5.751 -11.006 1.00 87.50 187 LEU A N 1
ATOM 1483 C CA . LEU A 1 187 ? 10.502 5.026 -9.817 1.00 87.50 187 LEU A CA 1
ATOM 1484 C C . LEU A 1 187 ? 11.731 5.697 -9.218 1.00 87.50 187 LEU A C 1
ATOM 1486 O O . LEU A 1 187 ? 12.576 6.245 -9.924 1.00 87.50 187 LEU A O 1
ATOM 1490 N N . LYS A 1 188 ? 11.848 5.635 -7.895 1.00 90.25 188 LYS A N 1
ATOM 1491 C CA . LYS A 1 188 ? 13.074 6.032 -7.212 1.00 90.25 188 LYS A CA 1
ATOM 1492 C C . LYS A 1 188 ? 14.068 4.879 -7.317 1.00 90.25 188 LYS A C 1
ATOM 1494 O O . LYS A 1 188 ? 13.960 3.912 -6.567 1.00 90.25 188 LYS A O 1
ATOM 1499 N N . PHE A 1 189 ? 14.996 4.969 -8.265 1.00 87.00 189 PHE A N 1
ATOM 1500 C CA . PHE A 1 189 ? 16.076 3.997 -8.413 1.00 87.00 189 PHE A CA 1
ATOM 1501 C C . PHE A 1 189 ? 17.305 4.420 -7.607 1.00 87.00 189 PHE A C 1
ATOM 1503 O O . PHE A 1 189 ? 17.662 5.596 -7.555 1.00 87.00 189 PHE A O 1
ATOM 1510 N N . THR A 1 190 ? 17.979 3.438 -7.019 1.00 89.00 190 THR A N 1
ATOM 1511 C CA . THR A 1 190 ? 19.431 3.484 -6.813 1.00 89.00 190 THR A CA 1
ATOM 1512 C C . THR A 1 190 ? 20.109 2.732 -7.964 1.00 89.00 190 THR A C 1
ATOM 1514 O O . THR A 1 190 ? 19.443 1.954 -8.653 1.00 89.00 190 THR A O 1
ATOM 1517 N N . ALA A 1 191 ? 21.421 2.907 -8.160 1.00 89.88 191 ALA A N 1
ATOM 1518 C CA . ALA A 1 191 ? 22.184 2.113 -9.133 1.00 89.88 191 ALA A CA 1
ATOM 1519 C C . ALA A 1 191 ? 21.975 0.602 -8.912 1.00 89.88 191 ALA A C 1
ATOM 1521 O O . ALA A 1 191 ? 21.654 -0.136 -9.838 1.00 89.88 191 ALA A O 1
ATOM 1522 N N . ARG A 1 192 ? 22.001 0.171 -7.646 1.00 90.88 192 ARG A N 1
ATOM 1523 C CA . ARG A 1 192 ? 21.765 -1.218 -7.241 1.00 90.88 192 ARG A CA 1
ATOM 1524 C C . ARG A 1 192 ? 20.362 -1.732 -7.593 1.00 90.88 192 ARG A C 1
ATOM 1526 O O . ARG A 1 192 ? 20.215 -2.852 -8.075 1.00 90.88 192 ARG A O 1
ATOM 1533 N N . MET A 1 193 ? 19.324 -0.915 -7.397 1.00 90.69 193 MET A N 1
ATOM 1534 C CA . MET A 1 193 ? 17.961 -1.270 -7.818 1.00 90.69 193 MET A CA 1
ATOM 1535 C C . MET A 1 193 ? 17.869 -1.404 -9.337 1.00 90.69 193 MET A C 1
ATOM 1537 O O . MET A 1 193 ? 17.250 -2.340 -9.834 1.00 90.69 193 MET A O 1
ATOM 1541 N N . LEU A 1 194 ? 18.480 -0.471 -10.068 1.00 92.12 194 LEU A N 1
ATOM 1542 C CA . LEU A 1 194 ? 18.469 -0.478 -11.524 1.00 92.12 194 LEU A CA 1
ATOM 1543 C C . LEU A 1 194 ? 19.178 -1.722 -12.081 1.00 92.12 194 LEU A C 1
ATOM 1545 O O . LEU A 1 194 ? 18.605 -2.399 -12.930 1.00 92.12 194 LEU A O 1
ATOM 1549 N N . ALA A 1 195 ? 20.351 -2.070 -11.546 1.00 93.19 195 ALA A N 1
ATOM 1550 C CA . ALA A 1 195 ? 21.080 -3.285 -11.907 1.00 93.19 195 ALA A CA 1
ATOM 1551 C C . ALA A 1 195 ? 20.223 -4.540 -11.711 1.00 93.19 195 ALA A C 1
ATOM 1553 O O . ALA A 1 195 ? 20.085 -5.345 -12.624 1.00 93.19 195 ALA A O 1
ATOM 1554 N N . TYR A 1 196 ? 19.557 -4.658 -10.561 1.00 91.69 196 TYR A N 1
ATOM 1555 C CA . TYR A 1 196 ? 18.650 -5.771 -10.290 1.00 91.69 196 TYR A CA 1
ATOM 1556 C C . TYR A 1 196 ? 17.504 -5.883 -11.312 1.00 91.69 196 TYR A C 1
ATOM 1558 O O . TYR A 1 196 ? 17.180 -6.981 -11.769 1.00 91.69 196 TYR A O 1
ATOM 1566 N N . PHE A 1 197 ? 16.867 -4.762 -11.671 1.00 90.50 197 PHE A N 1
ATOM 1567 C CA . PHE A 1 197 ? 15.757 -4.772 -12.629 1.00 90.50 197 PHE A CA 1
ATOM 1568 C C . PHE A 1 197 ? 16.200 -5.121 -14.050 1.00 90.50 197 PHE A C 1
ATOM 1570 O O . PHE A 1 197 ? 15.443 -5.781 -14.764 1.00 90.50 197 PHE A O 1
ATOM 1577 N N . LEU A 1 198 ? 17.385 -4.667 -14.460 1.00 91.62 198 LEU A N 1
ATOM 1578 C CA . LEU A 1 198 ? 17.950 -4.966 -15.774 1.00 91.62 198 LEU A CA 1
ATOM 1579 C C . LEU A 1 198 ? 18.416 -6.426 -15.853 1.00 91.62 198 LEU A C 1
ATOM 1581 O O . LEU A 1 198 ? 18.038 -7.137 -16.781 1.00 91.62 198 LEU A O 1
ATOM 1585 N N . ASP A 1 199 ? 19.121 -6.914 -14.833 1.00 90.44 199 ASP A N 1
ATOM 1586 C CA . ASP A 1 199 ? 19.637 -8.285 -14.783 1.00 90.44 199 ASP A CA 1
ATOM 1587 C C . ASP A 1 199 ? 18.512 -9.331 -14.850 1.00 90.44 199 ASP A C 1
ATOM 1589 O O . ASP A 1 199 ? 18.573 -10.281 -15.628 1.00 90.44 199 ASP A O 1
ATOM 1593 N N . ARG A 1 200 ? 17.396 -9.104 -14.142 1.00 87.69 200 ARG A N 1
ATOM 1594 C CA . ARG A 1 200 ? 16.207 -9.976 -14.228 1.00 87.69 200 ARG A CA 1
ATOM 1595 C C . ARG A 1 200 ? 15.564 -10.043 -15.609 1.00 87.69 200 ARG A C 1
ATOM 1597 O O . ARG A 1 200 ? 14.802 -10.969 -15.875 1.00 87.69 200 ARG A O 1
ATOM 1604 N N . GLN A 1 201 ? 15.833 -9.059 -16.456 1.00 87.00 201 GLN A N 1
ATOM 1605 C CA . GLN A 1 201 ? 15.375 -9.022 -17.839 1.00 87.00 201 GLN A CA 1
ATOM 1606 C C . GLN A 1 201 ? 16.412 -9.593 -18.816 1.00 87.00 201 GLN A C 1
ATOM 1608 O O . GLN A 1 201 ? 16.151 -9.592 -20.019 1.00 87.00 201 GLN A O 1
ATOM 1613 N N . GLY A 1 202 ? 17.556 -10.074 -18.310 1.00 88.00 202 GLY A N 1
ATOM 1614 C CA . GLY A 1 202 ? 18.691 -10.539 -19.104 1.00 88.00 202 GLY A CA 1
ATOM 1615 C C . GLY A 1 202 ? 19.513 -9.403 -19.714 1.00 88.00 202 GLY A C 1
ATOM 1616 O O . GLY A 1 202 ? 20.159 -9.614 -20.732 1.00 88.00 202 GLY A O 1
ATOM 1617 N N . ILE A 1 203 ? 19.455 -8.197 -19.141 1.00 89.50 203 ILE A N 1
ATOM 1618 C CA . ILE A 1 203 ? 20.039 -6.980 -19.713 1.00 89.50 203 ILE A CA 1
ATOM 1619 C C . ILE A 1 203 ? 21.200 -6.524 -18.837 1.00 89.50 203 ILE A C 1
ATOM 1621 O O . ILE A 1 203 ? 21.006 -6.184 -17.669 1.00 89.50 203 ILE A O 1
ATOM 1625 N N . LYS A 1 204 ? 22.406 -6.474 -19.405 1.00 91.56 204 LYS A N 1
ATOM 1626 C CA . LYS A 1 204 ? 23.625 -6.047 -18.707 1.00 91.56 204 LYS A CA 1
ATOM 1627 C C . LYS A 1 204 ? 24.444 -5.101 -19.584 1.00 91.56 204 LYS A C 1
ATOM 1629 O O . LYS A 1 204 ? 25.406 -5.527 -20.216 1.00 91.56 204 LYS A O 1
ATOM 1634 N N . PRO A 1 205 ? 24.077 -3.810 -19.669 1.00 91.38 205 PRO A N 1
ATOM 1635 C CA . PRO A 1 205 ? 24.849 -2.858 -20.448 1.00 91.38 205 PRO A CA 1
ATOM 1636 C C . PRO A 1 205 ? 26.276 -2.767 -19.902 1.00 91.38 205 PRO A C 1
ATOM 1638 O O . PRO A 1 205 ? 26.473 -2.452 -18.726 1.00 91.38 205 PRO A O 1
ATOM 1641 N N . THR A 1 206 ? 27.256 -3.039 -20.759 1.00 89.50 206 THR A N 1
ATOM 1642 C CA . THR A 1 206 ? 28.687 -2.972 -20.433 1.00 89.50 206 THR A CA 1
ATOM 1643 C C . THR A 1 206 ? 29.239 -1.558 -20.605 1.00 89.50 206 THR A C 1
ATOM 1645 O O . THR A 1 206 ? 30.221 -1.191 -19.962 1.00 89.50 206 THR A O 1
ATOM 1648 N N . ILE A 1 207 ? 28.567 -0.725 -21.408 1.00 88.19 207 ILE A N 1
ATOM 1649 C CA . ILE A 1 207 ? 28.925 0.673 -21.643 1.00 88.19 207 ILE A CA 1
ATOM 1650 C C . ILE A 1 207 ? 27.780 1.582 -21.206 1.00 88.19 207 ILE A C 1
ATOM 1652 O O . ILE A 1 207 ? 26.639 1.436 -21.648 1.00 88.19 207 ILE A O 1
ATOM 1656 N N . TRP A 1 208 ? 28.121 2.598 -20.412 1.00 93.56 208 TRP A N 1
ATOM 1657 C CA . TRP A 1 208 ? 27.208 3.662 -20.012 1.00 93.56 208 TRP A CA 1
ATOM 1658 C C . TRP A 1 208 ? 27.679 5.030 -20.497 1.00 93.56 208 TRP A C 1
ATOM 1660 O O . TRP A 1 208 ? 28.840 5.415 -20.364 1.00 93.56 208 TRP A O 1
ATOM 1670 N N . GLY A 1 209 ? 26.738 5.806 -21.019 1.00 89.81 209 GLY A N 1
ATOM 1671 C CA . GLY A 1 209 ? 26.915 7.206 -21.366 1.00 89.81 209 GLY A CA 1
ATOM 1672 C C . GLY A 1 209 ? 25.864 8.078 -20.691 1.00 89.81 209 GLY A C 1
ATOM 1673 O O . GLY A 1 209 ? 24.818 7.617 -20.236 1.00 89.81 209 GLY A O 1
ATOM 1674 N N . SER A 1 210 ? 26.102 9.387 -20.660 1.00 91.31 210 SER A N 1
ATOM 1675 C CA . SER A 1 210 ? 25.141 10.340 -20.101 1.00 91.31 210 SER A CA 1
ATOM 1676 C C . SER A 1 210 ? 25.038 11.608 -20.935 1.00 91.31 210 SER A C 1
ATOM 1678 O O . SER A 1 210 ? 26.002 12.053 -21.561 1.00 91.31 210 SER A O 1
ATOM 1680 N N . LYS A 1 211 ? 23.849 12.205 -20.938 1.00 87.38 211 LYS A N 1
ATOM 1681 C CA . LYS A 1 211 ? 23.524 13.437 -21.667 1.00 87.38 211 LYS A CA 1
ATOM 1682 C C . LYS A 1 211 ? 22.771 14.393 -20.752 1.00 87.38 211 LYS A C 1
ATOM 1684 O O . LYS A 1 211 ? 22.183 13.917 -19.783 1.00 87.38 211 LYS A O 1
ATOM 1689 N N . PRO A 1 212 ? 22.762 15.705 -21.039 1.00 88.75 212 PRO A N 1
ATOM 1690 C CA . PRO A 1 212 ? 21.858 16.619 -20.353 1.00 88.75 212 PRO A CA 1
ATOM 1691 C C . PRO A 1 212 ? 20.426 16.083 -20.401 1.00 88.75 212 PRO A C 1
ATOM 1693 O O . PRO A 1 212 ? 19.991 15.577 -21.443 1.00 88.75 212 PRO A O 1
ATOM 1696 N N . ALA A 1 213 ? 19.719 16.157 -19.276 1.00 82.88 213 ALA A N 1
ATOM 1697 C CA . ALA A 1 213 ? 18.326 15.754 -19.196 1.00 82.88 213 ALA A CA 1
ATOM 1698 C C . ALA A 1 213 ? 17.505 16.528 -20.236 1.00 82.88 213 ALA A C 1
ATOM 1700 O O . ALA A 1 213 ? 17.637 17.746 -20.393 1.00 82.88 213 ALA A O 1
ATOM 1701 N N . LYS A 1 214 ? 16.671 15.810 -20.989 1.00 70.88 214 LYS A N 1
ATOM 1702 C CA . LYS A 1 214 ? 15.802 16.434 -21.988 1.00 70.88 214 LYS A CA 1
ATOM 1703 C C . LYS A 1 214 ? 14.703 17.232 -21.284 1.00 70.88 214 LYS A C 1
ATOM 1705 O O . LYS A 1 214 ? 14.172 16.804 -20.264 1.00 70.88 214 LYS A O 1
ATOM 1710 N N . LYS A 1 215 ? 14.345 18.393 -21.849 1.00 63.25 215 LYS A N 1
ATOM 1711 C CA . LYS A 1 215 ? 13.232 19.219 -21.342 1.00 63.25 215 LYS A CA 1
ATOM 1712 C C . LYS A 1 215 ? 11.886 18.502 -21.475 1.00 63.25 215 LYS A C 1
ATOM 1714 O O . LYS A 1 215 ? 11.025 18.679 -20.617 1.00 63.25 215 LYS A O 1
ATOM 1719 N N . GLU A 1 216 ? 11.736 17.686 -22.511 1.00 61.94 216 GLU A N 1
ATOM 1720 C CA . GLU A 1 216 ? 10.573 16.835 -22.744 1.00 61.94 216 GLU A CA 1
ATOM 1721 C C . GLU A 1 216 ? 11.005 15.374 -22.590 1.00 61.94 216 GLU A C 1
ATOM 1723 O O . GLU A 1 216 ? 11.960 14.923 -23.232 1.00 61.94 216 GLU A O 1
ATOM 1728 N N . VAL A 1 217 ? 10.334 14.656 -21.685 1.00 56.25 217 VAL A N 1
ATOM 1729 C CA . VAL A 1 217 ? 10.456 13.198 -21.581 1.00 56.25 217 VAL A CA 1
ATOM 1730 C C . VAL A 1 217 ? 9.829 12.633 -22.860 1.00 56.25 217 VAL A C 1
ATOM 1732 O O . VAL A 1 217 ? 8.740 13.084 -23.217 1.00 56.25 217 VAL A O 1
ATOM 1735 N N . PRO A 1 218 ? 10.502 11.731 -23.594 1.00 54.03 218 PRO A N 1
ATOM 1736 C CA . PRO A 1 218 ? 10.057 11.300 -24.915 1.00 54.03 218 PRO A CA 1
ATOM 1737 C C . PRO A 1 218 ? 8.768 10.473 -24.822 1.00 54.03 218 PRO A C 1
ATOM 1739 O O . PRO A 1 218 ? 8.812 9.253 -24.759 1.00 54.03 218 PRO A O 1
ATOM 1742 N N . TRP A 1 219 ? 7.620 11.147 -24.835 1.00 59.44 219 TRP A N 1
ATOM 1743 C CA . TRP A 1 219 ? 6.322 10.549 -25.137 1.00 59.44 219 TRP A CA 1
ATOM 1744 C C . TRP A 1 219 ? 5.650 11.330 -26.264 1.00 59.44 219 TRP A C 1
ATOM 1746 O O . TRP A 1 219 ? 4.648 12.012 -26.083 1.00 59.44 219 TRP A O 1
ATOM 1756 N N . MET A 1 220 ? 6.232 11.208 -27.448 1.00 41.47 220 MET A N 1
ATOM 1757 C CA . MET A 1 220 ? 5.507 11.072 -28.704 1.00 41.47 220 MET A CA 1
ATOM 1758 C C . MET A 1 220 ? 6.453 10.301 -29.622 1.00 41.47 220 MET A C 1
ATOM 1760 O O . MET A 1 220 ? 7.646 10.590 -29.667 1.00 41.47 220 MET A O 1
ATOM 1764 N N . ILE A 1 221 ? 5.941 9.238 -30.224 1.00 44.97 221 ILE A N 1
ATOM 1765 C CA . ILE A 1 221 ? 6.676 8.282 -31.047 1.00 44.97 221 ILE A CA 1
ATOM 1766 C C . ILE A 1 221 ? 7.378 9.039 -32.189 1.00 44.97 221 ILE A C 1
ATOM 1768 O O . ILE A 1 221 ? 6.723 9.469 -33.130 1.00 44.97 221 ILE A O 1
ATOM 1772 N N . GLU A 1 222 ? 8.700 9.189 -32.110 1.00 39.81 222 GLU A N 1
ATOM 1773 C CA . GLU A 1 222 ? 9.554 9.131 -33.296 1.00 39.81 222 GLU A CA 1
ATOM 1774 C C . GLU A 1 222 ? 10.184 7.741 -33.261 1.00 39.81 222 GLU A C 1
ATOM 1776 O O . GLU A 1 222 ? 10.811 7.351 -32.270 1.00 39.81 222 GLU A O 1
ATOM 1781 N N . THR A 1 223 ? 9.915 6.976 -34.310 1.00 45.81 223 THR A N 1
ATOM 1782 C CA . THR A 1 223 ? 10.422 5.632 -34.576 1.00 45.81 223 THR A CA 1
ATOM 1783 C C . THR A 1 223 ? 11.904 5.522 -34.219 1.00 45.81 223 THR A C 1
ATOM 1785 O O . THR A 1 223 ? 12.741 6.342 -34.610 1.00 45.81 223 THR A O 1
ATOM 1788 N N . GLY A 1 224 ? 12.246 4.555 -33.366 1.00 45.66 224 GLY A N 1
ATOM 1789 C CA . GLY A 1 224 ? 13.570 4.531 -32.750 1.00 45.66 224 GLY A CA 1
ATOM 1790 C C . GLY A 1 224 ? 14.713 4.202 -33.715 1.00 45.66 224 GLY A C 1
ATOM 1791 O O . GLY A 1 224 ? 15.867 4.437 -33.342 1.00 45.66 224 GLY A O 1
ATOM 1792 N N . ALA A 1 225 ? 14.436 3.797 -34.961 1.00 40.91 225 ALA A N 1
ATOM 1793 C CA . ALA A 1 225 ? 15.462 3.652 -35.994 1.00 40.91 225 ALA A CA 1
ATOM 1794 C C . ALA A 1 225 ? 16.171 4.983 -36.327 1.00 40.91 225 ALA A C 1
ATOM 1796 O O . ALA A 1 225 ? 17.405 5.048 -36.327 1.00 40.91 225 ALA A O 1
ATOM 1797 N N . GLU A 1 226 ? 15.437 6.092 -36.492 1.00 43.53 226 GLU A N 1
ATOM 1798 C CA . GLU A 1 226 ? 16.041 7.401 -36.809 1.00 43.53 226 GLU A CA 1
ATOM 1799 C C . GLU A 1 226 ? 16.892 7.950 -35.653 1.00 43.53 226 GLU A C 1
ATOM 1801 O O . GLU A 1 226 ? 17.814 8.764 -35.817 1.00 43.53 226 GLU A O 1
ATOM 1806 N N . ARG A 1 227 ? 16.559 7.544 -34.427 1.00 50.50 227 ARG A N 1
ATOM 1807 C CA . ARG A 1 227 ? 17.277 7.947 -33.221 1.00 50.50 227 ARG A CA 1
ATOM 1808 C C . ARG A 1 227 ? 18.575 7.154 -33.070 1.00 50.50 227 ARG A C 1
ATOM 1810 O O . ARG A 1 227 ? 19.600 7.759 -32.747 1.00 50.50 227 ARG A O 1
ATOM 1817 N N . MET A 1 228 ? 18.558 5.854 -33.360 1.00 46.31 228 MET A N 1
ATOM 1818 C CA . MET A 1 228 ? 19.735 4.982 -33.307 1.00 46.31 228 MET A CA 1
ATOM 1819 C C . MET A 1 228 ? 20.807 5.379 -34.320 1.00 46.31 228 MET A C 1
ATOM 1821 O O . MET A 1 228 ? 21.976 5.504 -33.950 1.00 46.31 228 MET A O 1
ATOM 1825 N N . GLU A 1 229 ? 20.425 5.690 -35.559 1.00 46.66 229 GLU A N 1
ATOM 1826 C CA . GLU A 1 229 ? 21.388 6.077 -36.592 1.00 46.66 229 GLU A CA 1
ATOM 1827 C C . GLU A 1 229 ? 22.151 7.363 -36.216 1.00 46.66 229 GLU A C 1
ATOM 1829 O O . GLU A 1 229 ? 23.376 7.440 -36.340 1.00 46.66 229 GLU A O 1
ATOM 1834 N N . ARG A 1 230 ? 21.452 8.349 -35.631 1.00 53.22 230 ARG A N 1
ATOM 1835 C CA . ARG A 1 230 ? 22.051 9.593 -35.109 1.00 53.22 230 ARG A CA 1
ATOM 1836 C C . ARG A 1 230 ? 22.956 9.360 -33.897 1.00 53.22 230 ARG A C 1
ATOM 1838 O O . ARG A 1 230 ? 23.964 10.055 -33.741 1.00 53.22 230 ARG A O 1
ATOM 1845 N N . LEU A 1 231 ? 22.607 8.415 -33.023 1.00 46.75 231 LEU A N 1
ATOM 1846 C CA . LEU A 1 231 ? 23.383 8.082 -31.826 1.00 46.75 231 LEU A CA 1
ATOM 1847 C C . LEU A 1 231 ? 24.656 7.300 -32.167 1.00 46.75 231 LEU A C 1
ATOM 1849 O O . LEU A 1 231 ? 25.728 7.663 -31.682 1.00 46.75 231 LEU A O 1
ATOM 1853 N N . CYS A 1 232 ? 24.564 6.299 -33.044 1.00 43.94 232 CYS A N 1
ATOM 1854 C CA . CYS A 1 232 ? 25.714 5.538 -33.523 1.00 43.94 232 CYS A CA 1
ATOM 1855 C C . CYS A 1 232 ? 26.663 6.386 -34.384 1.00 43.94 232 CYS A C 1
ATOM 1857 O O . CYS A 1 232 ? 27.876 6.235 -34.254 1.00 43.94 232 CYS A O 1
ATOM 1859 N N . ARG A 1 233 ? 26.148 7.313 -35.210 1.00 47.59 233 ARG A N 1
ATOM 1860 C CA . ARG A 1 233 ? 26.975 8.245 -36.002 1.00 47.59 233 ARG A CA 1
ATOM 1861 C C . ARG A 1 233 ? 27.783 9.184 -35.095 1.00 47.59 233 ARG A C 1
ATOM 1863 O O . ARG A 1 233 ? 28.998 9.253 -35.221 1.00 47.59 233 ARG A O 1
ATOM 1870 N N . ARG A 1 234 ? 27.154 9.766 -34.065 1.00 47.44 234 ARG A N 1
ATOM 1871 C CA . ARG A 1 234 ? 27.840 10.610 -33.063 1.00 47.44 234 ARG A CA 1
ATOM 1872 C C . ARG A 1 234 ? 28.821 9.862 -32.157 1.00 47.44 234 ARG A C 1
ATOM 1874 O O . ARG A 1 234 ? 29.784 10.465 -31.695 1.00 47.44 234 ARG A O 1
ATOM 1881 N N . ALA A 1 235 ? 28.573 8.586 -31.862 1.00 44.00 235 ALA A N 1
ATOM 1882 C CA . ALA A 1 235 ? 29.500 7.765 -31.080 1.00 44.00 235 ALA A CA 1
ATOM 1883 C C . ALA A 1 235 ? 30.775 7.426 -31.874 1.00 44.00 235 ALA A C 1
ATOM 1885 O O . ALA A 1 235 ? 31.852 7.371 -31.289 1.00 44.00 235 ALA A O 1
ATOM 1886 N N . LYS A 1 236 ? 30.660 7.272 -33.201 1.00 43.38 236 LYS A N 1
ATOM 1887 C CA . LYS A 1 236 ? 31.791 7.064 -34.122 1.00 43.38 236 LYS A CA 1
ATOM 1888 C C . LYS A 1 236 ? 32.581 8.344 -34.433 1.00 43.38 236 LYS A C 1
ATOM 1890 O O . LYS A 1 236 ? 33.727 8.253 -34.845 1.00 43.38 236 LYS A O 1
ATOM 1895 N N . GLU A 1 237 ? 31.990 9.522 -34.232 1.00 40.16 237 GLU A N 1
ATOM 1896 C CA . GLU A 1 237 ? 32.579 10.832 -34.564 1.00 40.16 237 GLU A CA 1
ATOM 1897 C C . GLU A 1 237 ? 33.357 11.499 -33.413 1.00 40.16 237 GLU A C 1
ATOM 1899 O O . GLU A 1 237 ? 33.727 12.667 -33.531 1.00 40.16 237 GLU A O 1
ATOM 1904 N N . ARG A 1 238 ? 33.636 10.815 -32.292 1.00 38.12 238 ARG A N 1
ATOM 1905 C CA . ARG A 1 238 ? 34.580 11.371 -31.307 1.00 38.12 238 ARG A CA 1
ATOM 1906 C C . ARG A 1 238 ? 36.002 11.310 -31.884 1.00 38.12 238 ARG A C 1
ATOM 1908 O O . ARG A 1 238 ? 36.494 10.199 -32.066 1.00 38.12 238 ARG A O 1
ATOM 1915 N N . PRO A 1 239 ? 36.691 12.443 -32.128 1.00 40.72 239 PRO A N 1
ATOM 1916 C CA . PRO A 1 239 ? 38.134 12.399 -32.303 1.00 40.72 239 PRO A CA 1
ATOM 1917 C C . PRO A 1 239 ? 38.759 11.887 -31.002 1.00 40.72 239 PRO A C 1
ATOM 1919 O O . PRO A 1 239 ? 38.310 12.246 -29.907 1.00 40.72 239 PRO A O 1
ATOM 1922 N N . GLU A 1 240 ? 39.766 11.025 -31.139 1.00 43.06 240 GLU A N 1
ATOM 1923 C CA . GLU A 1 240 ? 40.621 10.598 -30.037 1.00 43.06 240 GLU A CA 1
ATOM 1924 C C . GLU A 1 240 ? 41.028 11.820 -29.215 1.00 43.06 240 GLU A C 1
ATOM 1926 O O . GLU A 1 240 ? 41.457 12.847 -29.750 1.00 43.06 240 GLU A O 1
ATOM 1931 N N . CYS A 1 241 ? 40.828 11.714 -27.904 1.00 30.58 241 CYS A N 1
ATOM 1932 C CA . CYS A 1 241 ? 41.208 12.728 -26.940 1.00 30.58 241 CYS A CA 1
ATOM 1933 C C . CYS A 1 241 ? 42.719 12.954 -27.079 1.00 30.58 241 CYS A C 1
ATOM 1935 O O . CYS A 1 241 ? 43.515 12.154 -26.596 1.00 30.58 241 CYS A O 1
ATOM 1937 N N . THR A 1 242 ? 43.117 14.002 -27.797 1.00 36.00 242 THR A N 1
ATOM 1938 C CA . THR A 1 242 ? 44.513 14.421 -27.873 1.00 36.00 242 THR A CA 1
ATOM 1939 C C . THR A 1 242 ? 44.831 15.092 -26.546 1.00 36.00 242 THR A C 1
ATOM 1941 O O . THR A 1 242 ? 44.375 16.199 -26.259 1.00 36.00 242 THR A O 1
ATOM 1944 N N . THR A 1 243 ? 45.538 14.359 -25.697 1.00 33.66 243 THR A N 1
ATOM 1945 C CA . THR A 1 243 ? 46.118 14.848 -24.448 1.00 33.66 243 THR A CA 1
ATOM 1946 C C . THR A 1 243 ? 47.169 15.920 -24.760 1.00 33.66 243 THR A C 1
ATOM 1948 O O . THR A 1 243 ? 47.969 15.705 -25.675 1.00 33.66 243 THR A O 1
ATOM 1951 N N . PRO A 1 244 ? 47.224 17.044 -24.027 1.00 41.94 244 PRO A N 1
ATOM 1952 C CA . PRO A 1 244 ? 48.476 17.754 -23.798 1.00 41.94 244 PRO A CA 1
ATOM 1953 C C . PRO A 1 244 ? 49.340 17.021 -22.764 1.00 41.94 244 PRO A C 1
ATOM 1955 O O . PRO A 1 244 ? 48.770 16.514 -21.769 1.00 41.94 244 PRO A O 1
#

Secondary structure (DSSP, 8-state):
---PPP--HHHHHHHHHHHHHHHHHHHHHHHHHHHHHHHHHHHHHHHHHHHTSPTTTHHHHHHHH-SS-HHHHHHHHHHHHTHHHHHHS-S-GGG--HHHHHHHTSPP--------TTTT--HHHHHHSPPPBTTEEEEEE-SS--SEEEEEEE-SSSTT-EEEEEEE-GGGTTSTT-EEEE-SS-B---HHHHHHHHHTTT---SEEEEEEPPSS-S-S---HHHHHHHHHHHHHT-------

Sequence (244 aa):
MDCTTITTEGQTDLTTLASEINREHRAATETAKSALEHARRCGELLSEAKGGCPHGAWLAWLESNFEGTPRLAQQYMRVADRWPEITANTKHVSHLSFREALRLTAEPKPAATTRDYFAGVDEDFAALIPELSPDRMLHGLDEHDRSYLVEVHPSREHPGYYHLLVYRNLDELDGPDGWVDFNSRPLKFTARMLAYFLDRQGIKPTIWGSKPAKKEVPWMIETGAERMERLCRRAKERPECTTP